Protein AF-A0A0C3QMU5-F1 (afdb_monomer_lite)

Organism: NCBI:txid1051891

Sequence (211 aa):
MDIWADEDEQTGQAKLADREWNRLQEGFMNDGYREGITAGKEGALQEGFDEGFASDGVPLGRRVGTLRGIAAGLQAFVTTGLTGTSLNPPSQRGQPALEAEVRAIIMGLESLEIGDLMPLDLLAEQHNLEHEQAEAQKQHNDSTEVEMEGDTSGGGDSMEEMLEAFASVGTKDSATTKARRREQAMTTLRGLEERLSAVLQQLGLAISLED

Foldseek 3Di:
DDPPPVVVVVVVVVVVVVVVVVVVVVVCVVVVVVVVVVVVVVVVVVVVVVCQCVPQVVVLVVLLVVLLVLLVVVLCCQAVVPDPDPLDDPVRRPPVVLNVLSVVLNVLSVPQDSQLQGDDPVVVVVVVVVVVVVVVVVVVVVVVVVCVVPDDDDDPPVVVVVVVVVVVPPRPVVNVVSVVSNVVSVVSSVVSVVSSVVSCVVSVNPDDSDD

Secondary structure (DSSP, 8-state):
--SSHHHHHHHHHHHHHHHHHHHHHHHHHHHHHHHHHHHHHHHHHHHHHHHHIIIIIHHHHHHHHHHHHHHHHHHHHHHH---SS--S-TTSTT-HHHHHHHHHHHHHHHH--HHHHSPP-HHHHHHHHHHHHHHHHHHHHHHHHHHTTS---S-THHHHHHHHHHHHTTSHHHHHHHHHHHHHHHHHHHHHHHHHHHHHHHTT-------

Structure (mmCIF, N/CA/C/O backbone):
data_AF-A0A0C3QMU5-F1
#
_entry.id   AF-A0A0C3QMU5-F1
#
loop_
_atom_site.group_PDB
_atom_site.id
_atom_site.type_symbol
_atom_site.label_atom_id
_atom_site.label_alt_id
_atom_site.label_comp_id
_atom_site.label_asym_id
_atom_site.label_entity_id
_atom_site.label_seq_id
_atom_site.pdbx_PDB_ins_code
_atom_site.Cartn_x
_atom_site.Cartn_y
_atom_site.Cartn_z
_atom_site.occupancy
_atom_site.B_iso_or_equiv
_atom_site.auth_seq_id
_atom_site.auth_comp_id
_atom_site.auth_asym_id
_atom_site.auth_atom_id
_atom_site.pdbx_PDB_model_num
ATOM 1 N N . MET A 1 1 ? 34.841 35.706 -68.925 1.00 44.62 1 MET A N 1
ATOM 2 C CA . MET A 1 1 ? 33.734 34.886 -68.403 1.00 44.62 1 MET A CA 1
ATOM 3 C C . MET A 1 1 ? 34.298 33.484 -68.357 1.00 44.62 1 MET A C 1
ATOM 5 O O . MET A 1 1 ? 34.596 32.954 -69.419 1.00 44.62 1 MET A O 1
ATOM 9 N N . ASP A 1 2 ? 34.663 33.020 -67.164 1.00 49.72 2 ASP A N 1
ATOM 10 C CA . ASP A 1 2 ? 35.391 31.763 -66.979 1.00 49.72 2 ASP A CA 1
ATOM 11 C C . ASP A 1 2 ? 34.368 30.634 -66.822 1.00 49.72 2 ASP A C 1
ATOM 13 O O . ASP A 1 2 ? 33.518 30.705 -65.944 1.00 49.72 2 ASP A O 1
ATOM 17 N N . ILE A 1 3 ? 34.379 29.676 -67.748 1.00 55.47 3 ILE A N 1
ATOM 18 C CA . ILE A 1 3 ? 33.358 28.618 -67.885 1.00 55.47 3 ILE A CA 1
ATOM 19 C C . ILE A 1 3 ? 33.734 27.379 -67.046 1.00 55.47 3 ILE A C 1
ATOM 21 O O . ILE A 1 3 ? 32.919 26.486 -66.860 1.00 55.47 3 ILE A O 1
ATOM 25 N N . TRP A 1 4 ? 34.956 27.342 -66.504 1.00 59.03 4 TRP A N 1
ATOM 26 C CA . TRP A 1 4 ? 35.547 26.155 -65.877 1.00 59.03 4 TRP A CA 1
ATOM 27 C C . TRP A 1 4 ? 35.585 26.192 -64.341 1.00 59.03 4 TRP A C 1
ATOM 29 O O . TRP A 1 4 ? 36.019 25.224 -63.730 1.00 59.03 4 TRP A O 1
ATOM 39 N N . ALA A 1 5 ? 35.138 27.279 -63.701 1.00 53.59 5 ALA A N 1
ATOM 40 C CA . ALA A 1 5 ? 35.117 27.389 -62.237 1.00 53.59 5 ALA A CA 1
ATOM 41 C C . ALA A 1 5 ? 33.872 26.747 -61.584 1.00 53.59 5 ALA A C 1
ATOM 43 O O . ALA A 1 5 ? 33.929 26.363 -60.419 1.00 53.59 5 ALA A O 1
ATOM 44 N N . ASP A 1 6 ? 32.774 26.581 -62.332 1.00 55.78 6 ASP A N 1
ATOM 45 C CA . ASP A 1 6 ? 31.499 26.082 -61.792 1.00 55.78 6 ASP A CA 1
ATOM 46 C C . ASP A 1 6 ? 31.479 24.548 -61.592 1.00 55.78 6 ASP A C 1
ATOM 48 O O . ASP A 1 6 ? 30.793 24.052 -60.697 1.00 55.78 6 ASP A O 1
ATOM 52 N N . GLU A 1 7 ? 32.243 23.768 -62.371 1.00 56.06 7 GLU A N 1
ATOM 53 C CA . GLU A 1 7 ? 32.232 22.292 -62.286 1.00 56.06 7 GLU A CA 1
ATOM 54 C C . GLU A 1 7 ? 32.925 21.764 -61.011 1.00 56.06 7 GLU A C 1
ATOM 56 O O . GLU A 1 7 ? 32.426 20.844 -60.353 1.00 56.06 7 GLU A O 1
ATOM 61 N N . ASP A 1 8 ? 34.037 22.376 -60.598 1.00 57.22 8 ASP A N 1
ATOM 62 C CA . ASP A 1 8 ? 34.756 21.991 -59.376 1.00 57.22 8 ASP A CA 1
ATOM 63 C C . ASP A 1 8 ? 33.985 22.390 -58.103 1.00 57.22 8 ASP A C 1
ATOM 65 O O . ASP A 1 8 ? 33.980 21.657 -57.107 1.00 57.22 8 ASP A O 1
ATOM 69 N N . GLU A 1 9 ? 33.260 23.511 -58.138 1.00 58.50 9 GLU A N 1
ATOM 70 C CA . GLU A 1 9 ? 32.429 23.971 -57.022 1.00 58.50 9 GLU A CA 1
ATOM 71 C C . GLU A 1 9 ? 31.170 23.096 -56.857 1.00 58.50 9 GLU A C 1
ATOM 73 O O . GLU A 1 9 ? 30.795 22.729 -55.737 1.00 58.50 9 GLU A O 1
ATOM 78 N N . GLN A 1 10 ? 30.577 22.647 -57.970 1.00 59.19 10 GLN A N 1
ATOM 79 C CA . GLN A 1 10 ? 29.406 21.766 -57.984 1.00 59.19 10 GLN A CA 1
ATOM 80 C C . GLN A 1 10 ? 29.732 20.333 -57.513 1.00 59.19 10 GLN A C 1
ATOM 82 O O . GLN A 1 10 ? 28.940 19.719 -56.791 1.00 59.19 10 GLN A O 1
ATOM 87 N N . THR A 1 11 ? 30.926 19.810 -57.817 1.00 64.31 11 THR A N 1
ATOM 88 C CA . THR A 1 11 ? 31.384 18.508 -57.287 1.00 64.31 11 THR A CA 1
ATOM 89 C C . THR A 1 11 ? 31.777 18.567 -55.806 1.00 64.31 11 THR A C 1
ATOM 91 O O . THR A 1 11 ? 31.600 17.583 -55.079 1.00 64.31 11 THR A O 1
ATOM 94 N N . GLY A 1 12 ? 32.277 19.710 -55.327 1.00 69.88 12 GLY A N 1
ATOM 95 C CA . GLY A 1 12 ? 32.534 19.959 -53.907 1.00 69.88 12 GLY A CA 1
ATOM 96 C C . GLY A 1 12 ? 31.251 20.000 -53.074 1.00 69.88 12 GLY A C 1
ATOM 97 O O . GLY A 1 12 ? 31.193 19.383 -52.007 1.00 69.88 12 GLY A O 1
ATOM 98 N N . GLN A 1 13 ? 30.206 20.656 -53.590 1.00 73.31 13 GLN A N 1
ATOM 99 C CA . GLN A 1 13 ? 28.878 20.703 -52.967 1.00 73.31 13 GLN A CA 1
ATOM 100 C C . GLN A 1 13 ? 28.213 19.322 -52.912 1.00 73.31 13 GLN A C 1
ATOM 102 O O . GLN A 1 13 ? 27.695 18.948 -51.862 1.00 73.31 13 GLN A O 1
ATOM 107 N N . ALA A 1 14 ? 28.302 18.520 -53.978 1.00 76.44 14 ALA A N 1
ATOM 108 C CA . ALA A 1 14 ? 27.786 17.147 -53.980 1.00 76.44 14 ALA A CA 1
ATOM 109 C C . ALA A 1 14 ? 28.475 16.260 -52.921 1.00 76.44 14 ALA A C 1
ATOM 111 O O . ALA A 1 14 ? 27.812 15.576 -52.147 1.00 76.44 14 ALA A O 1
ATOM 112 N N . LYS A 1 15 ? 29.807 16.345 -52.792 1.00 79.12 15 LYS A N 1
ATOM 113 C CA . LYS A 1 15 ? 30.569 15.605 -51.764 1.00 79.12 15 LYS A CA 1
ATOM 114 C C . LYS A 1 15 ? 30.315 16.099 -50.336 1.00 79.12 15 LYS A C 1
ATOM 116 O O . LYS A 1 15 ? 30.539 15.362 -49.374 1.00 79.12 15 LYS A O 1
ATOM 121 N N . LEU A 1 16 ? 29.947 17.367 -50.159 1.00 84.19 16 LEU A N 1
ATOM 122 C CA . LEU A 1 16 ? 29.502 17.898 -48.868 1.00 84.19 16 LEU A CA 1
ATOM 123 C C . LEU A 1 16 ? 28.119 17.346 -48.516 1.00 84.19 16 LEU A C 1
ATOM 125 O O . LEU A 1 16 ? 27.964 16.811 -47.421 1.00 84.19 16 LEU A O 1
ATOM 129 N N . ALA A 1 17 ? 27.184 17.374 -49.466 1.00 85.44 17 ALA A N 1
ATOM 130 C CA . ALA A 1 17 ? 25.845 16.821 -49.305 1.00 85.44 17 ALA A CA 1
ATOM 131 C C . ALA A 1 17 ? 25.872 15.319 -48.974 1.00 85.44 17 ALA A C 1
ATOM 133 O O . ALA A 1 17 ? 25.209 14.900 -48.032 1.00 85.44 17 ALA A O 1
ATOM 134 N N . ASP A 1 18 ? 26.704 14.520 -49.652 1.00 86.50 18 ASP A N 1
ATOM 135 C CA . ASP A 1 18 ? 26.855 13.088 -49.351 1.00 86.50 18 ASP A CA 1
ATOM 136 C C . ASP A 1 18 ? 27.403 12.839 -47.935 1.00 86.50 18 ASP A C 1
ATOM 138 O O . ASP A 1 18 ? 26.985 11.911 -47.242 1.00 86.50 18 ASP A O 1
ATOM 142 N N . ARG A 1 19 ? 28.335 13.678 -47.462 1.00 86.19 19 ARG A N 1
ATOM 143 C CA . ARG A 1 19 ? 28.877 13.571 -46.096 1.00 86.19 19 ARG A CA 1
ATOM 144 C C . ARG A 1 19 ? 27.856 13.961 -45.036 1.00 86.19 19 ARG A C 1
ATOM 146 O O . ARG A 1 19 ? 27.805 13.323 -43.987 1.00 86.19 19 ARG A O 1
ATOM 153 N N . GLU A 1 20 ? 27.079 15.007 -45.289 1.00 89.44 20 GLU A N 1
ATOM 154 C CA . GLU A 1 20 ? 25.981 15.413 -44.411 1.00 89.44 20 GLU A CA 1
ATOM 155 C C . GLU A 1 20 ? 24.892 14.342 -44.376 1.00 89.44 20 GLU A C 1
ATOM 157 O O . GLU A 1 20 ? 24.457 13.965 -43.290 1.00 89.44 20 GLU A O 1
ATOM 162 N N . TRP A 1 21 ? 24.538 13.774 -45.532 1.00 89.38 21 TRP A N 1
ATOM 163 C CA . TRP A 1 21 ? 23.591 12.670 -45.644 1.00 89.38 21 TRP A CA 1
ATOM 164 C C . TRP A 1 21 ? 24.040 11.439 -44.854 1.00 89.38 21 TRP A C 1
ATOM 166 O O . TRP A 1 21 ? 23.269 10.908 -44.058 1.00 89.38 21 TRP A O 1
ATOM 176 N N . ASN A 1 22 ? 25.303 11.028 -44.996 1.00 89.69 22 ASN A N 1
ATOM 177 C CA . ASN A 1 22 ? 25.844 9.891 -44.249 1.00 89.69 22 ASN A CA 1
ATOM 178 C C . ASN A 1 22 ? 25.836 10.143 -42.735 1.00 89.69 22 ASN A C 1
ATOM 180 O O . ASN A 1 22 ? 25.431 9.267 -41.977 1.00 89.69 22 ASN A O 1
ATOM 184 N N . ARG A 1 23 ? 26.198 11.353 -42.287 1.00 90.19 23 ARG A N 1
ATOM 185 C CA . ARG A 1 23 ? 26.116 11.723 -40.863 1.00 90.19 23 ARG A CA 1
ATOM 186 C C . ARG A 1 23 ? 24.690 11.711 -40.329 1.00 90.19 23 ARG A C 1
ATOM 188 O O . ARG A 1 23 ? 24.464 11.221 -39.228 1.00 90.19 23 ARG A O 1
ATOM 195 N N . LEU A 1 24 ? 23.740 12.259 -41.086 1.00 91.12 24 LEU A N 1
ATOM 196 C CA . LEU A 1 24 ? 22.321 12.228 -40.734 1.00 91.12 24 LEU A CA 1
ATOM 197 C C . LEU A 1 24 ? 21.832 10.784 -40.623 1.00 91.12 24 LEU A C 1
ATOM 199 O O . LEU A 1 24 ? 21.191 10.437 -39.639 1.00 91.12 24 LEU A O 1
ATOM 203 N N . GLN A 1 25 ? 22.180 9.933 -41.588 1.00 91.12 25 GLN A N 1
ATOM 204 C CA . GLN A 1 25 ? 21.795 8.526 -41.591 1.00 91.12 25 GLN A CA 1
ATOM 205 C C . GLN A 1 25 ? 22.382 7.760 -40.396 1.00 91.12 25 GLN A C 1
ATOM 207 O O . GLN A 1 25 ? 21.652 7.028 -39.733 1.00 91.12 25 GLN A O 1
ATOM 212 N N . GLU A 1 26 ? 23.670 7.941 -40.093 1.00 90.00 26 GLU A N 1
ATOM 213 C CA . GLU A 1 26 ? 24.312 7.352 -38.909 1.00 90.00 26 GLU A CA 1
ATOM 214 C C . GLU A 1 26 ? 23.651 7.831 -37.612 1.00 90.00 26 GLU A C 1
ATOM 216 O O . GLU A 1 26 ? 23.384 7.019 -36.725 1.00 90.00 26 GLU A O 1
ATOM 221 N N . GLY A 1 27 ? 23.325 9.126 -37.526 1.00 89.00 27 GLY A N 1
ATOM 222 C CA . GLY A 1 27 ? 22.576 9.705 -36.411 1.00 89.00 27 GLY A CA 1
ATOM 223 C C . GLY A 1 27 ? 21.208 9.048 -36.238 1.00 89.00 27 GLY A C 1
ATOM 224 O O . GLY A 1 27 ? 20.925 8.507 -35.175 1.00 89.00 27 GLY A O 1
ATOM 225 N N . PHE A 1 28 ? 20.399 8.992 -37.300 1.00 90.44 28 PHE A N 1
ATOM 226 C CA . PHE A 1 28 ? 19.079 8.355 -37.265 1.00 90.44 28 PHE A CA 1
ATOM 227 C C . PHE A 1 28 ? 19.143 6.868 -36.905 1.00 90.44 28 PHE A C 1
ATOM 229 O O . PHE A 1 28 ? 18.293 6.391 -36.157 1.00 90.44 28 PHE A O 1
ATOM 236 N N . MET A 1 29 ? 20.130 6.127 -37.416 1.00 90.31 29 MET A N 1
ATOM 237 C CA . MET A 1 29 ? 20.291 4.711 -37.081 1.00 90.31 29 MET A CA 1
ATOM 238 C C . MET A 1 29 ? 20.664 4.517 -35.610 1.00 90.31 29 MET A C 1
ATOM 240 O O . MET A 1 29 ? 20.074 3.673 -34.938 1.00 90.31 29 MET A O 1
ATOM 244 N N . ASN A 1 30 ? 21.624 5.290 -35.100 1.00 90.62 30 ASN A N 1
ATOM 245 C CA . ASN A 1 30 ? 22.072 5.168 -33.716 1.00 90.62 30 ASN A CA 1
ATOM 246 C C . ASN A 1 30 ? 20.991 5.629 -32.728 1.00 90.62 30 ASN A C 1
ATOM 248 O O . ASN A 1 30 ? 20.698 4.929 -31.758 1.00 90.62 30 ASN A O 1
ATOM 252 N N . ASP A 1 31 ? 20.361 6.771 -33.000 1.00 90.62 31 ASP A N 1
ATOM 253 C CA . ASP A 1 31 ? 19.290 7.309 -32.165 1.00 90.62 31 ASP A CA 1
ATOM 254 C C . ASP A 1 31 ? 18.062 6.397 -32.202 1.00 90.62 31 ASP A C 1
ATOM 256 O O . ASP A 1 31 ? 17.558 6.027 -31.145 1.00 90.62 31 ASP A O 1
ATOM 260 N N . GLY A 1 32 ? 17.656 5.924 -33.385 1.00 90.56 32 GLY A N 1
ATOM 261 C CA . GLY A 1 32 ? 16.545 4.983 -33.529 1.00 90.56 32 GLY A CA 1
ATOM 262 C C . GLY A 1 32 ? 16.802 3.637 -32.845 1.00 90.56 32 GLY A C 1
ATOM 263 O O . GLY A 1 32 ? 15.894 3.066 -32.245 1.00 90.56 32 GLY A O 1
ATOM 264 N N . TYR A 1 33 ? 18.042 3.135 -32.863 1.00 90.06 33 TYR A N 1
ATOM 265 C CA . TYR A 1 33 ? 18.410 1.927 -32.121 1.00 90.06 33 TYR A CA 1
ATOM 266 C C . TYR A 1 33 ? 18.339 2.146 -30.604 1.00 90.06 33 TYR A C 1
ATOM 268 O O . TYR A 1 33 ? 1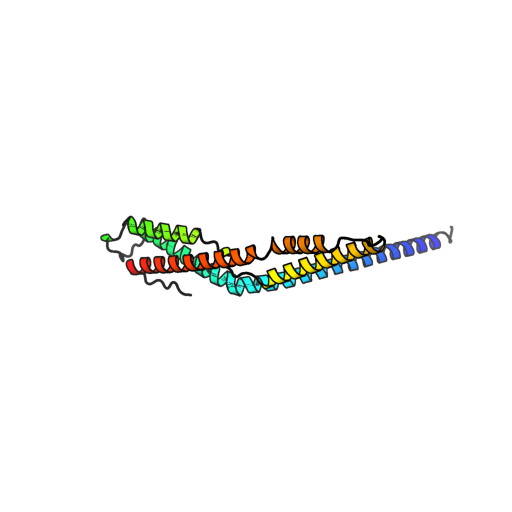7.745 1.337 -29.888 1.00 90.06 33 TYR A O 1
ATOM 276 N N . ARG A 1 34 ? 18.898 3.252 -30.095 1.00 91.25 34 ARG A N 1
ATOM 277 C CA . ARG A 1 34 ? 18.834 3.585 -28.662 1.00 91.25 34 ARG A CA 1
ATOM 278 C C . ARG A 1 34 ? 17.398 3.795 -28.195 1.00 91.25 34 ARG A C 1
ATOM 280 O O . ARG A 1 34 ? 17.039 3.312 -27.119 1.00 91.25 34 ARG A O 1
ATOM 287 N N . GLU A 1 35 ? 16.588 4.477 -28.995 1.00 89.69 35 GLU A N 1
ATOM 288 C CA . GLU A 1 35 ? 15.171 4.698 -28.725 1.00 89.69 35 GLU A CA 1
ATOM 289 C C . GLU A 1 35 ? 14.407 3.373 -28.723 1.00 89.69 35 GLU A C 1
ATOM 291 O O . GLU A 1 35 ? 13.701 3.092 -27.761 1.00 89.69 35 GLU A O 1
ATOM 296 N N . GLY A 1 36 ? 14.630 2.502 -29.712 1.00 89.75 36 GLY A N 1
ATOM 297 C CA . GLY A 1 36 ? 13.997 1.184 -29.776 1.00 89.75 36 GLY A CA 1
ATOM 298 C C . GLY A 1 36 ? 14.321 0.293 -28.572 1.00 89.75 36 GLY A C 1
ATOM 299 O O . GLY A 1 36 ? 13.424 -0.328 -28.003 1.00 89.75 36 GLY A O 1
ATOM 300 N N . ILE A 1 37 ? 15.582 0.270 -28.128 1.00 88.38 37 ILE A N 1
ATOM 301 C CA . ILE A 1 37 ? 15.982 -0.450 -26.908 1.00 88.38 37 ILE A CA 1
ATOM 302 C C . ILE A 1 37 ? 15.312 0.150 -25.668 1.00 88.38 37 ILE A C 1
ATOM 304 O O . ILE A 1 37 ? 14.849 -0.591 -24.801 1.00 88.38 37 ILE A O 1
ATOM 308 N N . THR A 1 38 ? 15.259 1.478 -25.573 1.00 87.25 38 THR A N 1
ATOM 309 C CA . THR A 1 38 ? 14.653 2.169 -24.426 1.00 87.25 38 THR A CA 1
ATOM 310 C C . THR A 1 38 ? 13.153 1.902 -24.363 1.00 87.25 38 THR A C 1
ATOM 312 O O . THR A 1 38 ? 12.665 1.454 -23.329 1.00 87.25 38 THR A O 1
ATOM 315 N N . ALA A 1 39 ? 12.448 2.070 -25.482 1.00 87.06 39 ALA A N 1
ATOM 316 C CA . ALA A 1 39 ? 11.020 1.810 -25.595 1.00 87.06 39 ALA A CA 1
ATOM 317 C C . ALA A 1 39 ? 10.674 0.342 -25.298 1.00 87.06 39 ALA A C 1
ATOM 319 O O . ALA A 1 39 ? 9.693 0.068 -24.615 1.00 87.06 39 ALA A O 1
ATOM 320 N N . GLY A 1 40 ? 11.497 -0.611 -25.754 1.00 84.12 40 GLY A N 1
ATOM 321 C CA . GLY A 1 40 ? 11.303 -2.031 -25.450 1.00 84.12 40 GLY A CA 1
ATOM 322 C C . GLY A 1 40 ? 11.459 -2.351 -23.960 1.00 84.12 40 GLY A C 1
ATOM 323 O O . GLY A 1 40 ? 10.640 -3.074 -23.397 1.00 84.12 40 GLY A O 1
ATOM 324 N N . LYS A 1 41 ? 12.479 -1.779 -23.305 1.00 85.62 41 LYS A N 1
ATOM 325 C CA . LYS A 1 41 ? 12.686 -1.930 -21.854 1.00 85.62 41 LYS A CA 1
ATOM 326 C C . LYS A 1 41 ? 11.549 -1.312 -21.049 1.00 85.62 41 LYS A C 1
ATOM 328 O O . LYS A 1 41 ? 11.079 -1.922 -20.095 1.00 85.62 41 LYS A O 1
ATOM 333 N N . GLU A 1 42 ? 11.115 -0.117 -21.434 1.00 85.75 42 GLU A N 1
ATOM 334 C CA . GLU A 1 42 ? 10.015 0.576 -20.771 1.00 85.75 42 GLU A CA 1
ATOM 335 C C . GLU A 1 42 ? 8.694 -0.185 -20.929 1.00 85.75 42 GLU A C 1
ATOM 337 O O . GLU A 1 42 ? 7.990 -0.371 -19.942 1.00 85.75 42 GLU A O 1
ATOM 342 N N . GLY A 1 43 ? 8.395 -0.697 -22.127 1.00 83.44 43 GLY A N 1
ATOM 343 C CA . GLY A 1 43 ? 7.185 -1.484 -22.369 1.00 83.44 43 GLY A CA 1
ATOM 344 C C . GLY A 1 43 ? 7.113 -2.744 -21.503 1.00 83.44 43 GLY A C 1
ATOM 345 O O . GLY A 1 43 ? 6.100 -2.977 -20.849 1.00 83.44 43 GLY A O 1
ATOM 346 N N . ALA A 1 44 ? 8.204 -3.513 -21.432 1.00 79.19 44 ALA A N 1
ATOM 347 C CA . ALA A 1 44 ? 8.262 -4.710 -20.590 1.00 79.19 44 ALA A CA 1
ATOM 348 C C . ALA A 1 44 ? 8.139 -4.383 -19.088 1.00 79.19 44 ALA A C 1
ATOM 350 O O . ALA A 1 44 ? 7.492 -5.112 -18.340 1.00 79.19 44 ALA A O 1
ATOM 351 N N . LEU A 1 45 ? 8.732 -3.270 -18.641 1.00 82.25 45 LEU A N 1
ATOM 352 C CA . LEU A 1 45 ? 8.635 -2.814 -17.252 1.00 82.25 45 LEU A CA 1
ATOM 353 C C . LEU A 1 45 ? 7.210 -2.375 -16.881 1.00 82.25 45 LEU A C 1
ATOM 355 O O . LEU A 1 45 ? 6.740 -2.678 -15.785 1.00 82.25 45 LEU A O 1
ATOM 359 N N . GLN A 1 46 ? 6.533 -1.655 -17.777 1.00 87.06 46 GLN A N 1
ATOM 360 C CA . GLN A 1 46 ? 5.167 -1.177 -17.554 1.00 87.06 46 GLN A CA 1
ATOM 361 C C . GLN A 1 46 ? 4.167 -2.332 -17.465 1.00 87.06 46 GLN A C 1
ATOM 363 O O . GLN A 1 46 ? 3.322 -2.314 -16.578 1.00 87.06 46 GLN A O 1
ATOM 368 N N . GLU A 1 47 ? 4.300 -3.359 -18.310 1.00 85.94 47 GLU A N 1
ATOM 369 C CA . GLU A 1 47 ? 3.436 -4.547 -18.255 1.00 85.94 47 GLU A CA 1
ATOM 370 C C . GLU A 1 47 ? 3.519 -5.249 -16.888 1.00 85.94 47 GLU A C 1
ATOM 372 O O . GLU A 1 47 ? 2.489 -5.517 -16.268 1.00 85.94 47 GLU A O 1
ATOM 377 N N . GLY A 1 48 ? 4.735 -5.457 -16.367 1.00 82.81 48 GLY A N 1
ATOM 378 C CA . GLY A 1 48 ? 4.928 -6.043 -15.037 1.00 82.81 48 GLY A CA 1
ATOM 379 C C . GLY A 1 48 ? 4.386 -5.163 -13.904 1.00 82.81 48 GLY A C 1
ATOM 380 O O . GLY A 1 48 ? 3.796 -5.667 -12.945 1.00 82.81 48 GLY A O 1
ATOM 381 N N . PHE A 1 49 ? 4.527 -3.838 -14.019 1.00 85.44 49 PHE A N 1
ATOM 382 C CA . PHE A 1 49 ? 3.930 -2.905 -13.061 1.00 85.44 49 PHE A CA 1
ATOM 383 C C . PHE A 1 49 ? 2.400 -2.973 -13.078 1.00 85.44 49 PHE A C 1
ATOM 385 O O . PHE A 1 49 ? 1.790 -3.062 -12.012 1.00 85.44 49 PHE A O 1
ATOM 392 N N . ASP A 1 50 ? 1.783 -2.939 -14.258 1.00 89.25 50 ASP A N 1
ATOM 393 C CA . ASP A 1 50 ? 0.329 -2.964 -14.413 1.00 89.25 50 ASP A CA 1
ATOM 394 C C . ASP A 1 50 ? -0.264 -4.261 -13.846 1.00 89.25 50 ASP A C 1
ATOM 396 O O . ASP A 1 50 ? -1.278 -4.224 -13.139 1.00 89.25 50 ASP A O 1
ATOM 400 N N . GLU A 1 51 ? 0.398 -5.398 -14.078 1.00 87.56 51 GLU A N 1
ATOM 401 C CA . GLU A 1 51 ? 0.010 -6.686 -13.502 1.00 87.56 51 GLU A CA 1
ATOM 402 C C . GLU A 1 51 ? 0.092 -6.672 -11.970 1.00 87.56 51 GLU A C 1
ATOM 404 O O . GLU A 1 51 ? -0.895 -6.994 -11.299 1.00 87.56 51 GLU A O 1
ATOM 409 N N . GLY A 1 52 ? 1.227 -6.263 -11.394 1.00 86.31 52 GLY A N 1
ATOM 410 C CA . GLY A 1 52 ? 1.406 -6.198 -9.938 1.00 86.31 52 GLY A CA 1
ATOM 411 C C . GLY A 1 52 ? 0.471 -5.183 -9.268 1.00 86.31 52 GLY A C 1
ATOM 412 O O . GLY A 1 52 ? -0.066 -5.419 -8.179 1.00 86.31 52 GLY A O 1
ATOM 413 N N . PHE A 1 53 ? 0.209 -4.061 -9.937 1.00 88.12 53 PHE A N 1
ATOM 414 C CA . PHE A 1 53 ? -0.740 -3.054 -9.481 1.00 88.12 53 PHE A CA 1
ATOM 415 C C . PHE A 1 53 ? -2.168 -3.607 -9.456 1.00 88.12 53 PHE A C 1
ATOM 417 O O . PHE A 1 53 ? -2.875 -3.421 -8.465 1.00 88.12 53 PHE A O 1
ATOM 424 N N . ALA A 1 54 ? -2.599 -4.310 -10.504 1.00 90.12 54 ALA A N 1
ATOM 425 C CA . ALA A 1 54 ? -3.949 -4.856 -10.591 1.00 90.12 54 ALA A CA 1
ATOM 426 C C . ALA A 1 54 ? -4.182 -6.061 -9.663 1.00 90.12 54 ALA A C 1
ATOM 428 O O . ALA A 1 54 ? -5.246 -6.156 -9.046 1.00 90.12 54 ALA A O 1
ATOM 429 N N . SER A 1 55 ? -3.211 -6.971 -9.571 1.00 88.94 55 SER A N 1
ATOM 430 C CA . SER A 1 55 ? -3.333 -8.238 -8.836 1.00 88.94 55 SER A CA 1
ATOM 431 C C . SER A 1 55 ? -3.192 -8.071 -7.323 1.00 88.94 55 SER A C 1
ATOM 433 O O . SER A 1 55 ? -4.024 -8.582 -6.573 1.00 88.94 55 SER A O 1
ATOM 435 N N . ASP A 1 56 ? -2.189 -7.317 -6.874 1.00 87.69 56 ASP A N 1
ATOM 436 C CA . ASP A 1 56 ? -1.845 -7.194 -5.457 1.00 87.69 56 ASP A CA 1
ATOM 437 C C . ASP A 1 56 ? -2.049 -5.770 -4.933 1.00 87.69 56 ASP A C 1
ATOM 439 O O . ASP A 1 56 ? -2.664 -5.574 -3.880 1.00 87.69 56 ASP A O 1
ATOM 443 N N . GLY A 1 57 ? -1.579 -4.762 -5.675 1.00 89.56 57 GLY A N 1
ATOM 444 C CA . GLY A 1 57 ? -1.554 -3.370 -5.222 1.00 89.56 57 GLY A CA 1
ATOM 445 C C . GLY A 1 57 ? -2.945 -2.801 -4.932 1.00 89.56 57 GLY A C 1
ATOM 446 O O . GLY A 1 57 ? -3.205 -2.299 -3.835 1.00 89.56 57 GLY A O 1
ATOM 447 N N . VAL A 1 58 ? -3.862 -2.901 -5.897 1.00 91.25 58 VAL A N 1
ATOM 448 C CA . VAL A 1 58 ? -5.227 -2.372 -5.783 1.00 91.25 58 VAL A CA 1
ATOM 449 C C . VAL A 1 58 ? -6.039 -3.109 -4.712 1.00 91.25 58 VAL A C 1
ATOM 451 O O . VAL A 1 58 ? -6.605 -2.419 -3.858 1.00 91.25 58 VAL A O 1
ATOM 454 N N . PRO A 1 59 ? -6.123 -4.456 -4.688 1.00 91.19 59 PRO A N 1
ATOM 455 C CA . PRO A 1 59 ? -6.898 -5.159 -3.665 1.00 91.19 59 PRO A CA 1
ATOM 456 C C . PRO A 1 59 ? -6.379 -4.906 -2.248 1.00 91.19 59 PRO A C 1
ATOM 458 O O . PRO A 1 59 ? -7.160 -4.611 -1.341 1.00 91.19 59 PRO A O 1
ATOM 461 N N . LEU A 1 60 ? -5.059 -4.950 -2.053 1.00 90.94 60 LEU A N 1
ATOM 462 C CA . LEU A 1 60 ? -4.451 -4.730 -0.745 1.00 90.94 60 LEU A CA 1
ATOM 463 C C . LEU A 1 60 ? -4.595 -3.275 -0.289 1.00 90.94 60 LEU A C 1
ATOM 465 O O . LEU A 1 60 ? -4.956 -3.014 0.862 1.00 90.94 60 LEU A O 1
ATOM 469 N N . GLY A 1 61 ? -4.371 -2.329 -1.204 1.00 92.00 61 GLY A N 1
ATOM 470 C CA . GLY A 1 61 ? -4.554 -0.903 -0.960 1.00 92.00 61 GLY A CA 1
ATOM 471 C C . GLY A 1 61 ? -5.997 -0.560 -0.593 1.00 92.00 61 GLY A C 1
ATOM 472 O O . GLY A 1 61 ? -6.216 0.168 0.378 1.00 92.00 61 GLY A O 1
ATOM 473 N N . ARG A 1 62 ? -6.985 -1.135 -1.298 1.00 92.00 62 ARG A N 1
ATOM 474 C CA . ARG A 1 62 ? -8.405 -0.997 -0.939 1.00 92.00 62 ARG A CA 1
ATOM 475 C C . ARG A 1 62 ? -8.674 -1.522 0.460 1.00 92.00 62 ARG A C 1
ATOM 477 O O . ARG A 1 62 ? -9.216 -0.780 1.271 1.00 92.00 62 ARG A O 1
ATOM 484 N N . ARG A 1 63 ? -8.249 -2.747 0.772 1.00 91.00 63 ARG A N 1
ATOM 485 C CA . ARG A 1 63 ? -8.493 -3.363 2.083 1.00 91.00 63 ARG A CA 1
ATOM 486 C C . ARG A 1 63 ? -7.947 -2.509 3.230 1.00 91.00 63 ARG A C 1
ATOM 488 O O . ARG A 1 63 ? -8.684 -2.171 4.153 1.00 91.00 63 ARG A O 1
ATOM 495 N N . VAL A 1 64 ? -6.675 -2.108 3.161 1.00 92.31 64 VAL A N 1
ATOM 496 C CA . VAL A 1 64 ? -6.047 -1.269 4.201 1.00 92.31 64 VAL A CA 1
ATOM 497 C C . VAL A 1 64 ? -6.700 0.115 4.264 1.00 92.31 64 VAL A C 1
ATOM 499 O O . VAL A 1 64 ? -6.947 0.633 5.356 1.00 92.31 64 VAL A O 1
ATOM 502 N N . GLY A 1 65 ? -7.021 0.707 3.111 1.00 93.06 65 GLY A N 1
ATOM 503 C CA . GLY A 1 65 ? -7.715 1.991 3.022 1.00 93.06 65 GLY A CA 1
ATOM 504 C C . GLY A 1 65 ? -9.098 1.965 3.674 1.00 93.06 65 GLY A C 1
ATOM 505 O O . GLY A 1 65 ? -9.414 2.846 4.475 1.00 93.06 65 GLY A O 1
ATOM 506 N N . THR A 1 66 ? -9.891 0.927 3.404 1.00 93.38 66 THR A N 1
ATOM 507 C CA . THR A 1 66 ? -11.214 0.713 4.001 1.00 93.38 66 THR A CA 1
ATOM 508 C C . THR A 1 66 ? -11.117 0.572 5.518 1.00 93.38 66 THR A C 1
ATOM 510 O O . THR A 1 66 ? -11.833 1.267 6.239 1.00 93.38 66 THR A O 1
ATOM 513 N N . LEU A 1 67 ? -10.180 -0.239 6.025 1.00 93.38 67 LEU A N 1
ATOM 514 C CA . LEU A 1 67 ? -9.964 -0.401 7.469 1.00 93.38 67 LEU A CA 1
ATOM 515 C C . LEU A 1 67 ? -9.605 0.924 8.153 1.00 93.38 67 LEU A C 1
ATOM 517 O O . LEU A 1 67 ? -10.182 1.261 9.189 1.00 93.38 67 LEU A O 1
ATOM 521 N N . ARG A 1 68 ? -8.699 1.710 7.555 1.00 94.19 68 ARG A N 1
ATOM 522 C CA . ARG A 1 68 ? -8.331 3.044 8.061 1.00 94.19 68 ARG A CA 1
ATOM 523 C C . ARG A 1 68 ? -9.523 4.002 8.053 1.00 94.19 68 ARG A C 1
ATOM 525 O O . ARG A 1 68 ? -9.737 4.711 9.034 1.00 94.19 68 ARG A O 1
ATOM 532 N N . GLY A 1 69 ? -10.322 3.999 6.986 1.00 92.88 69 GLY A N 1
ATOM 533 C CA . GLY A 1 69 ? -11.523 4.828 6.871 1.00 92.88 69 GLY A CA 1
ATOM 534 C C . GLY A 1 69 ? -12.578 4.494 7.926 1.00 92.88 69 GLY A C 1
ATOM 535 O O . GLY A 1 69 ? -13.097 5.393 8.591 1.00 92.88 69 GLY A O 1
ATOM 536 N N . ILE A 1 70 ? -12.848 3.204 8.137 1.00 92.19 70 ILE A N 1
ATOM 537 C CA . ILE A 1 70 ? -13.778 2.731 9.170 1.00 92.19 70 ILE A CA 1
ATOM 538 C C . ILE A 1 70 ? -13.272 3.120 10.561 1.00 92.19 70 ILE A C 1
ATOM 540 O O . ILE A 1 70 ? -14.038 3.669 11.351 1.00 92.19 70 ILE A O 1
ATOM 544 N N . ALA A 1 71 ? -11.989 2.898 10.857 1.00 92.19 71 ALA A N 1
ATOM 545 C CA . ALA A 1 71 ? -11.408 3.245 12.150 1.00 92.19 71 ALA A CA 1
ATOM 546 C C . ALA A 1 71 ? -11.468 4.762 12.428 1.00 92.19 71 ALA A C 1
ATOM 548 O O . ALA A 1 71 ? -11.838 5.170 13.529 1.00 92.19 71 ALA A O 1
ATOM 549 N N . ALA A 1 72 ? -11.202 5.606 11.425 1.00 91.06 72 ALA A N 1
ATOM 550 C CA . ALA A 1 72 ? -11.334 7.060 11.544 1.00 91.06 72 ALA A CA 1
ATOM 551 C C . ALA A 1 72 ? -12.792 7.501 11.779 1.00 91.06 72 ALA A C 1
ATOM 553 O O . ALA A 1 72 ? -13.064 8.332 12.651 1.00 91.06 72 ALA A O 1
ATOM 554 N N . GLY A 1 73 ? -13.748 6.914 11.049 1.00 88.94 73 GLY A N 1
ATOM 555 C CA . GLY A 1 73 ? -15.178 7.160 11.261 1.00 88.94 73 GLY A CA 1
ATOM 556 C C . GLY A 1 73 ? -15.638 6.737 12.658 1.00 88.94 73 GLY A C 1
ATOM 557 O O . GLY A 1 73 ? -16.373 7.463 13.328 1.00 88.94 73 GLY A O 1
ATOM 558 N N . LEU A 1 74 ? -15.133 5.602 13.135 1.00 87.62 74 LEU A N 1
ATOM 559 C CA . LEU A 1 74 ? -15.380 5.087 14.474 1.00 87.62 74 LEU A CA 1
ATOM 560 C C . LEU A 1 74 ? -14.812 6.013 15.558 1.00 87.62 74 LEU A C 1
ATOM 562 O O . LEU A 1 74 ? -15.491 6.291 16.544 1.00 87.62 74 LEU A O 1
ATOM 566 N N . GLN A 1 75 ? -13.608 6.554 15.368 1.00 89.00 75 GLN A N 1
ATOM 567 C CA . GLN A 1 75 ? -13.034 7.538 16.285 1.00 89.00 75 GLN A CA 1
ATOM 568 C C . GLN A 1 75 ? -13.908 8.792 16.377 1.00 89.00 75 GLN A C 1
ATOM 570 O O . GLN A 1 75 ? -14.231 9.233 17.480 1.00 89.00 75 GLN A O 1
ATOM 575 N N . ALA A 1 76 ? -14.346 9.338 15.238 1.00 85.12 76 ALA A N 1
ATOM 576 C CA . ALA A 1 76 ? -15.248 10.488 15.213 1.00 85.12 76 ALA A CA 1
ATOM 577 C C . ALA A 1 76 ? -16.587 10.182 15.909 1.00 85.12 76 ALA A C 1
ATOM 579 O O . ALA A 1 76 ? -17.106 11.008 16.667 1.00 85.12 76 ALA A O 1
ATOM 580 N N . PHE A 1 77 ? -17.119 8.974 15.706 1.00 81.69 77 PHE A N 1
ATOM 581 C CA . PHE A 1 77 ? -18.341 8.511 16.355 1.00 81.69 77 PHE A CA 1
ATOM 582 C C . PHE A 1 77 ? -18.201 8.454 17.883 1.00 81.69 77 PHE A C 1
ATOM 584 O O . PHE A 1 77 ? -19.050 9.000 18.591 1.00 81.69 77 PHE A O 1
ATOM 591 N N . VAL A 1 78 ? -17.123 7.853 18.398 1.00 80.94 78 VAL A N 1
ATOM 592 C CA . VAL A 1 78 ? -16.907 7.708 19.847 1.00 80.94 78 VAL A CA 1
ATOM 593 C C . VAL A 1 78 ? -16.557 9.052 20.504 1.00 80.94 78 VAL A C 1
ATOM 595 O O . VAL A 1 78 ? -17.079 9.347 21.577 1.00 80.94 78 VAL A O 1
ATOM 598 N N . THR A 1 79 ? -15.732 9.891 19.862 1.00 78.88 79 THR A N 1
ATOM 599 C CA . THR A 1 79 ? -15.267 11.173 20.428 1.00 78.88 79 THR A CA 1
ATOM 600 C C . THR A 1 79 ? -16.319 12.279 20.366 1.00 78.88 79 THR A C 1
ATOM 602 O O . THR A 1 79 ? -16.498 13.013 21.336 1.00 78.88 79 THR A O 1
ATOM 605 N N . THR A 1 80 ? -17.005 12.453 19.234 1.00 72.19 80 THR A N 1
ATOM 606 C CA . THR A 1 80 ? -17.904 13.605 19.046 1.00 72.19 80 THR A CA 1
ATOM 607 C C . THR A 1 80 ? -19.374 13.249 19.267 1.00 72.19 80 THR A C 1
ATOM 609 O O . THR A 1 80 ? -20.199 14.141 19.457 1.00 72.19 80 THR A O 1
ATOM 612 N N . GLY A 1 81 ? -19.736 11.959 19.262 1.00 61.38 81 GLY A N 1
ATOM 613 C CA . GLY A 1 81 ? -21.136 11.529 19.349 1.00 61.38 81 GLY A CA 1
ATOM 614 C C . GLY A 1 81 ? -22.002 12.094 18.215 1.00 61.38 81 GLY A C 1
ATOM 615 O O . GLY A 1 81 ? -23.206 12.289 18.396 1.00 61.38 81 GLY A O 1
ATOM 616 N N . LEU A 1 82 ? -21.383 12.420 17.075 1.00 52.75 82 LEU A N 1
ATOM 617 C CA . LEU A 1 82 ? -21.966 13.169 15.962 1.00 52.75 82 LEU A CA 1
ATOM 618 C C . LEU A 1 82 ? -22.842 12.263 15.089 1.00 52.75 82 LEU A C 1
ATOM 620 O O . LEU A 1 82 ? -22.554 12.015 13.927 1.00 52.75 82 LEU A O 1
ATOM 624 N N . THR A 1 83 ? -23.952 11.786 15.645 1.00 49.12 83 THR A N 1
ATOM 625 C CA . THR A 1 83 ? -25.091 11.328 14.847 1.00 49.12 83 THR A CA 1
ATOM 626 C C . THR A 1 83 ? -26.379 11.749 15.539 1.00 49.12 83 THR A C 1
ATOM 628 O O . THR A 1 83 ? -26.705 11.259 16.620 1.00 49.12 83 THR A O 1
ATOM 631 N N . GLY A 1 84 ? -27.152 12.619 14.884 1.00 49.38 84 GLY A N 1
ATOM 632 C CA . GLY A 1 84 ? -28.532 12.983 15.238 1.00 49.38 84 GLY A CA 1
ATOM 633 C C . GLY A 1 84 ? -29.541 11.825 15.157 1.00 49.38 84 GLY A C 1
ATOM 634 O O . GLY A 1 84 ? -30.745 12.052 15.132 1.00 49.38 84 GLY A O 1
ATOM 635 N N . THR A 1 85 ? -29.065 10.584 15.139 1.00 50.25 85 THR A N 1
ATOM 636 C CA . THR A 1 85 ? -29.831 9.345 15.230 1.00 50.25 85 THR A CA 1
ATOM 637 C C . THR A 1 85 ? -29.340 8.594 16.463 1.00 50.25 85 THR A C 1
ATOM 639 O O . THR A 1 85 ? -28.237 8.053 16.492 1.00 50.25 85 THR A O 1
ATOM 642 N N . SER A 1 86 ? -30.153 8.628 17.517 1.00 49.41 86 SER A N 1
ATOM 643 C CA . SER A 1 86 ? -29.928 7.979 18.810 1.00 49.41 86 SER A CA 1
ATOM 644 C C . SER A 1 86 ? -29.900 6.449 18.677 1.00 49.41 86 SER A C 1
ATOM 646 O O . SER A 1 86 ? -30.884 5.787 18.988 1.00 49.41 86 SER A O 1
ATOM 648 N N . LEU A 1 87 ? -28.783 5.887 18.213 1.00 56.47 87 LEU A N 1
ATOM 649 C CA . LEU A 1 87 ? -28.536 4.437 18.196 1.00 56.47 87 LEU A CA 1
ATOM 650 C C . LEU A 1 87 ? -27.705 3.957 19.394 1.00 56.47 87 LEU A C 1
ATOM 652 O O . LEU A 1 87 ? -27.662 2.762 19.656 1.00 56.47 87 LEU A O 1
ATOM 656 N N . ASN A 1 88 ? -27.087 4.869 20.154 1.00 54.44 88 ASN A N 1
ATOM 657 C CA . ASN A 1 88 ? -26.227 4.510 21.281 1.00 54.44 88 ASN A CA 1
ATOM 658 C C . ASN A 1 88 ? -26.844 4.968 22.621 1.00 54.44 88 ASN A C 1
ATOM 660 O O . ASN A 1 88 ? -27.139 6.165 22.758 1.00 54.44 88 ASN A O 1
ATOM 664 N N . PRO A 1 89 ? -27.051 4.081 23.619 1.00 55.53 89 PRO A N 1
ATOM 665 C CA . PRO A 1 89 ? -27.449 4.509 24.954 1.00 55.53 89 PRO A CA 1
ATOM 666 C C . PRO A 1 89 ? -26.391 5.455 25.560 1.00 55.53 89 PRO A C 1
ATOM 668 O O . PRO A 1 89 ? -25.193 5.290 25.321 1.00 55.53 89 PRO A O 1
ATOM 671 N N . PRO A 1 90 ? -26.796 6.447 26.375 1.00 54.31 90 PRO A N 1
ATOM 672 C CA . PRO A 1 90 ? -25.887 7.434 26.973 1.00 54.31 90 PRO A CA 1
ATOM 673 C C . PRO A 1 90 ? -24.757 6.821 27.825 1.00 54.31 90 PRO A C 1
ATOM 675 O O . PRO A 1 90 ? -23.769 7.495 28.084 1.00 54.31 90 PRO A O 1
ATOM 678 N N . SER A 1 91 ? -24.863 5.546 28.209 1.00 57.12 91 SER A N 1
ATOM 679 C CA . SER A 1 91 ? -23.882 4.790 29.001 1.00 57.12 91 SER A CA 1
ATOM 680 C C . SER A 1 91 ? -22.580 4.437 28.262 1.00 57.12 91 SER A C 1
ATOM 682 O O . SER A 1 91 ? -21.592 4.086 28.907 1.00 57.12 91 SER A O 1
ATOM 684 N N . GLN A 1 92 ? -22.572 4.463 26.925 1.00 56.91 92 GLN A N 1
ATOM 685 C CA . GLN A 1 92 ? -21.406 4.082 26.106 1.00 56.91 92 GLN A CA 1
ATOM 686 C C . GLN A 1 92 ? -20.673 5.288 25.494 1.00 56.91 92 GLN A C 1
ATOM 688 O O . GLN A 1 92 ? -19.575 5.141 24.960 1.00 56.91 92 GLN A O 1
ATOM 693 N N . ARG A 1 93 ? -21.245 6.495 25.600 1.00 57.06 93 ARG A N 1
ATOM 694 C CA . ARG A 1 93 ? -20.614 7.738 25.137 1.00 57.06 93 ARG A CA 1
ATOM 695 C C . ARG A 1 93 ? -19.489 8.140 26.098 1.00 57.06 93 ARG A C 1
ATOM 697 O O . ARG A 1 93 ? -19.736 8.284 27.291 1.00 57.06 93 ARG A O 1
ATOM 704 N N . GLY A 1 94 ? -18.274 8.334 25.581 1.00 60.41 94 GLY A N 1
ATOM 705 C CA . GLY A 1 94 ? -17.129 8.796 26.375 1.00 60.41 94 GLY A CA 1
ATOM 706 C C . GLY A 1 94 ? -16.526 7.749 27.317 1.00 60.41 94 GLY A C 1
ATOM 707 O O . GLY A 1 94 ? -15.964 8.114 28.349 1.00 60.41 94 GLY A O 1
ATOM 708 N N . GLN A 1 95 ? -16.638 6.449 27.008 1.00 70.81 95 GLN A N 1
ATOM 709 C CA . GLN A 1 95 ? -15.850 5.442 27.722 1.00 70.81 95 GLN A CA 1
ATOM 710 C C . GLN A 1 95 ? -14.371 5.576 27.313 1.00 70.81 95 GLN A C 1
ATOM 712 O O . GLN A 1 95 ? -14.034 5.270 26.166 1.00 70.81 95 GLN A O 1
ATOM 717 N N . PRO A 1 96 ? -13.462 5.978 28.225 1.00 78.56 96 PRO A N 1
ATOM 718 C CA . PRO A 1 96 ? -12.062 6.222 27.875 1.00 78.56 96 PRO A CA 1
ATOM 719 C C . PRO A 1 96 ? -11.353 4.949 27.398 1.00 78.56 96 PRO A C 1
ATOM 721 O O . PRO A 1 96 ? -10.424 5.030 26.602 1.00 78.56 96 PRO A O 1
ATOM 724 N N . ALA A 1 97 ? -11.815 3.775 27.844 1.00 85.31 97 ALA A N 1
ATOM 725 C CA . ALA A 1 97 ? -11.302 2.481 27.405 1.00 85.31 97 ALA A CA 1
ATOM 726 C C . ALA A 1 97 ? -11.604 2.206 25.922 1.00 85.31 97 ALA A C 1
ATOM 728 O O . ALA A 1 97 ? -10.716 1.786 25.188 1.00 85.31 97 ALA A O 1
ATOM 729 N N . LEU A 1 98 ? -12.827 2.502 25.468 1.00 84.81 98 LEU A N 1
ATOM 730 C CA . LEU A 1 98 ? -13.227 2.320 24.073 1.00 84.81 98 LEU A CA 1
ATOM 731 C C . LEU A 1 98 ? -12.473 3.287 23.156 1.00 84.81 98 LEU A C 1
ATOM 733 O O . LEU A 1 98 ? -11.954 2.891 22.117 1.00 84.81 98 LEU A O 1
ATOM 737 N N . GLU A 1 99 ? -12.363 4.553 23.558 1.00 86.88 99 GLU A N 1
ATOM 738 C CA . GLU A 1 99 ? -11.585 5.529 22.794 1.00 86.88 99 GLU A CA 1
ATOM 739 C C . GLU A 1 99 ? -10.095 5.174 22.722 1.00 86.88 99 GLU A C 1
ATOM 741 O O . GLU A 1 99 ? -9.454 5.410 21.696 1.00 86.88 99 GLU A O 1
ATOM 746 N N . ALA A 1 100 ? -9.527 4.644 23.810 1.00 90.44 100 ALA A N 1
ATOM 747 C CA . ALA A 1 100 ? -8.146 4.180 23.833 1.00 90.44 100 ALA A CA 1
ATOM 748 C C . ALA A 1 100 ? -7.941 2.992 22.885 1.00 90.44 100 ALA A C 1
ATOM 750 O O . ALA A 1 100 ? -6.957 2.982 22.148 1.00 90.44 100 ALA A O 1
ATOM 751 N N . GLU A 1 101 ? -8.884 2.048 22.848 1.00 91.50 101 GLU A N 1
ATOM 752 C CA . GLU A 1 101 ? -8.827 0.898 21.943 1.00 91.50 101 GLU A CA 1
ATOM 753 C C . GLU A 1 101 ? -8.904 1.327 20.474 1.00 91.50 101 GLU A C 1
ATOM 755 O O . GLU A 1 101 ? -8.063 0.928 19.670 1.00 91.50 101 GLU A O 1
ATOM 760 N N . VAL A 1 102 ? -9.840 2.215 20.123 1.00 91.94 102 VAL A N 1
ATOM 761 C CA . VAL A 1 102 ? -9.959 2.743 18.753 1.00 91.94 102 VAL A CA 1
ATOM 762 C C . VAL A 1 102 ? -8.692 3.495 18.339 1.00 91.94 102 VAL A C 1
ATOM 764 O O . VAL A 1 102 ? -8.186 3.278 17.239 1.00 91.94 102 VAL A O 1
ATOM 767 N N . ARG A 1 103 ? -8.118 4.323 19.224 1.00 93.06 103 ARG A N 1
ATOM 768 C CA . ARG A 1 103 ? -6.827 4.985 18.961 1.00 93.06 103 ARG A CA 1
ATOM 769 C C . ARG A 1 103 ? -5.695 3.980 18.756 1.00 93.06 103 ARG A C 1
ATOM 771 O O . ARG A 1 103 ? -4.899 4.157 17.841 1.00 93.06 103 ARG A O 1
ATOM 778 N N . ALA A 1 104 ? -5.634 2.923 19.563 1.00 95.06 104 ALA A N 1
ATOM 779 C CA . ALA A 1 104 ? -4.619 1.885 19.419 1.00 95.06 104 ALA A CA 1
ATOM 780 C C . ALA A 1 104 ? -4.747 1.132 18.085 1.00 95.06 104 ALA A C 1
ATOM 782 O O . ALA A 1 104 ? -3.733 0.821 17.462 1.00 95.06 104 ALA A O 1
ATOM 783 N N . ILE A 1 105 ? -5.975 0.868 17.627 1.00 94.06 105 ILE A N 1
ATOM 784 C CA . ILE A 1 105 ? -6.229 0.260 16.314 1.00 94.06 105 ILE A CA 1
ATOM 785 C C . ILE A 1 105 ? -5.755 1.189 15.193 1.00 94.06 105 ILE A C 1
ATOM 787 O O . ILE A 1 105 ? -5.046 0.736 14.299 1.00 94.06 105 ILE A O 1
ATOM 791 N N . ILE A 1 106 ? -6.083 2.484 15.257 1.00 94.62 106 ILE A N 1
ATOM 792 C CA . ILE A 1 106 ? -5.657 3.472 14.253 1.00 94.62 106 ILE A CA 1
ATOM 793 C C . ILE A 1 106 ? -4.136 3.552 14.174 1.00 94.62 106 ILE A C 1
ATOM 795 O O . ILE A 1 106 ? -3.585 3.404 13.089 1.00 94.62 106 ILE A O 1
ATOM 799 N N . MET A 1 107 ? -3.452 3.691 15.312 1.00 95.12 107 MET A N 1
ATOM 800 C CA . MET A 1 107 ? -1.986 3.723 15.338 1.00 95.12 107 MET A CA 1
ATOM 801 C C . MET A 1 107 ? -1.374 2.438 14.766 1.00 95.12 107 MET A C 1
ATOM 803 O O . MET A 1 107 ? -0.385 2.493 14.038 1.00 95.12 107 MET A O 1
ATOM 807 N N . GLY A 1 108 ? -1.978 1.280 15.050 1.00 93.19 108 GLY A N 1
ATOM 808 C CA . GLY A 1 108 ? -1.570 0.010 14.455 1.00 93.19 108 GLY A CA 1
ATOM 809 C C . GLY A 1 108 ? -1.734 0.002 12.933 1.00 93.19 108 GLY A C 1
ATOM 810 O O . GLY A 1 108 ? -0.802 -0.358 12.217 1.00 93.19 108 GLY A O 1
ATOM 811 N N . LEU A 1 109 ? -2.884 0.455 12.428 1.00 93.19 109 LEU A N 1
ATOM 812 C CA . LEU A 1 109 ? -3.169 0.527 10.993 1.00 93.19 109 LEU A CA 1
ATOM 813 C C . LEU A 1 109 ? -2.302 1.565 10.267 1.00 93.19 109 LEU A C 1
ATOM 815 O O . LEU A 1 109 ? -1.989 1.366 9.096 1.00 93.19 109 LEU A O 1
ATOM 819 N N . GLU A 1 110 ? -1.920 2.662 10.918 1.00 91.69 110 GLU A N 1
ATOM 820 C CA . GLU A 1 110 ? -0.997 3.674 10.383 1.00 91.69 110 GLU A CA 1
ATOM 821 C C . GLU A 1 110 ? 0.443 3.163 10.320 1.00 91.69 110 GLU A C 1
ATOM 823 O O . GLU A 1 110 ? 1.144 3.445 9.352 1.00 91.69 110 GLU A O 1
ATOM 828 N N . SER A 1 111 ? 0.867 2.371 11.310 1.00 91.56 111 SER A N 1
AT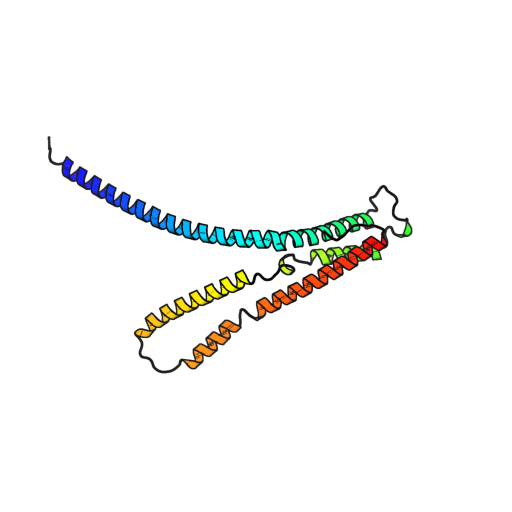OM 829 C CA . SER A 1 111 ? 2.209 1.774 11.335 1.00 91.56 111 SER A CA 1
ATOM 830 C C . SER A 1 111 ? 2.432 0.709 10.257 1.00 91.56 111 SER A C 1
ATOM 832 O O . SER A 1 111 ? 3.573 0.400 9.926 1.00 91.56 111 SER A O 1
ATOM 834 N N . LEU A 1 112 ? 1.350 0.153 9.702 1.00 90.94 112 LEU A N 1
ATOM 835 C CA . LEU A 1 112 ? 1.409 -0.812 8.612 1.00 90.94 112 LEU A CA 1
ATOM 836 C C . LEU A 1 112 ? 1.743 -0.118 7.289 1.00 90.94 112 LEU A C 1
ATOM 838 O O . LEU A 1 112 ? 0.946 0.652 6.745 1.00 90.94 112 LEU A O 1
ATOM 842 N N . GLU A 1 113 ? 2.911 -0.437 6.742 1.00 87.75 113 GLU A N 1
ATOM 843 C CA . GLU A 1 113 ? 3.314 -0.007 5.410 1.00 87.75 113 GLU A CA 1
ATOM 844 C C . GLU A 1 113 ? 2.783 -0.994 4.362 1.00 87.75 113 GLU A C 1
ATOM 846 O O . GLU A 1 113 ? 2.940 -2.207 4.498 1.00 87.75 113 GLU A O 1
ATOM 851 N N . ILE A 1 114 ? 2.153 -0.490 3.293 1.00 84.31 114 ILE A N 1
ATOM 852 C CA . ILE A 1 114 ? 1.620 -1.356 2.223 1.00 84.31 114 ILE A CA 1
ATOM 853 C C . ILE A 1 114 ? 2.751 -2.177 1.591 1.00 84.31 114 ILE A C 1
ATOM 855 O O . ILE A 1 114 ? 2.556 -3.356 1.312 1.00 84.31 114 ILE A O 1
ATOM 859 N N . GLY A 1 115 ? 3.946 -1.591 1.454 1.00 84.44 115 GLY A N 1
ATOM 860 C CA . GLY A 1 115 ? 5.129 -2.277 0.935 1.00 84.44 115 GLY A CA 1
ATOM 861 C C . GLY A 1 115 ? 5.531 -3.524 1.729 1.00 84.44 115 GLY A C 1
ATOM 862 O O . GLY A 1 115 ? 6.080 -4.453 1.144 1.00 84.44 115 GLY A O 1
ATOM 863 N N . ASP A 1 116 ? 5.192 -3.593 3.019 1.00 86.88 116 ASP A N 1
ATOM 864 C CA . ASP A 1 116 ? 5.457 -4.772 3.848 1.00 86.88 116 ASP A CA 1
ATOM 865 C C . ASP A 1 116 ? 4.435 -5.885 3.633 1.00 86.88 116 ASP A C 1
ATOM 867 O O . ASP A 1 116 ? 4.722 -7.045 3.896 1.00 86.88 116 ASP A O 1
ATOM 871 N N . LEU A 1 117 ? 3.234 -5.558 3.159 1.00 84.94 117 LEU A N 1
ATOM 872 C CA . LEU A 1 117 ? 2.165 -6.525 2.910 1.00 84.94 117 LEU A CA 1
ATOM 873 C C . LEU A 1 117 ? 2.251 -7.136 1.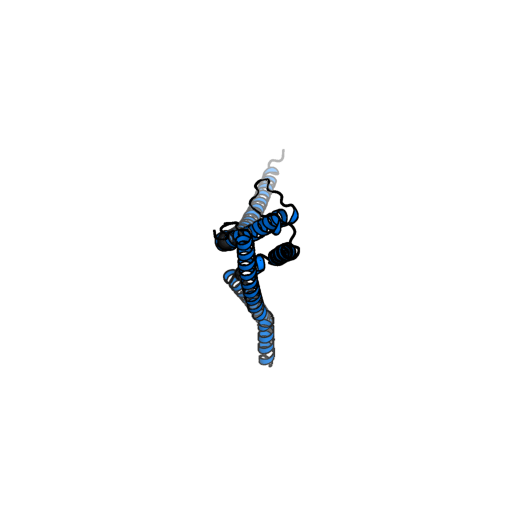501 1.00 84.94 117 LEU A C 1
ATOM 875 O O . LEU A 1 117 ? 1.716 -8.230 1.265 1.00 84.94 117 LEU A O 1
ATOM 879 N N . MET A 1 118 ? 2.928 -6.445 0.583 1.00 81.88 118 MET A N 1
ATOM 880 C CA . MET A 1 118 ? 3.101 -6.866 -0.805 1.00 81.88 118 MET A CA 1
ATOM 881 C C . MET A 1 118 ? 3.936 -8.152 -0.913 1.00 81.88 118 MET A C 1
ATOM 883 O O . MET A 1 118 ? 4.864 -8.362 -0.125 1.00 81.88 118 MET A O 1
ATOM 887 N N . PRO A 1 119 ? 3.629 -9.037 -1.878 1.00 79.38 119 PRO A N 1
ATOM 888 C CA . PRO A 1 119 ? 4.508 -10.151 -2.204 1.00 79.38 119 PRO A CA 1
ATOM 889 C C . PRO A 1 119 ? 5.919 -9.727 -2.597 1.00 79.38 119 PRO A C 1
ATOM 891 O O . PRO A 1 119 ? 6.144 -8.626 -3.095 1.00 79.38 119 PRO A O 1
ATOM 894 N N . LEU A 1 120 ? 6.877 -10.633 -2.370 1.00 70.31 120 LEU A N 1
ATOM 895 C CA . LEU A 1 120 ? 8.175 -10.520 -3.024 1.00 70.31 120 LEU A CA 1
ATOM 896 C C . LEU A 1 120 ? 7.974 -10.730 -4.519 1.00 70.31 120 LEU A C 1
ATOM 898 O O . LEU A 1 120 ? 7.344 -11.704 -4.931 1.00 70.31 120 LEU A O 1
ATOM 902 N N . ASP A 1 121 ? 8.554 -9.831 -5.297 1.00 75.56 121 ASP A N 1
ATOM 903 C CA . ASP A 1 121 ? 8.623 -9.956 -6.740 1.00 75.56 121 ASP A CA 1
ATOM 904 C C . ASP A 1 121 ? 9.795 -10.876 -7.107 1.00 75.56 121 ASP A C 1
ATOM 906 O O . ASP A 1 121 ? 10.942 -10.448 -7.241 1.00 75.56 121 ASP A O 1
ATOM 910 N N . LEU A 1 122 ? 9.499 -12.175 -7.200 1.00 70.06 122 LEU A N 1
ATOM 911 C CA . LEU A 1 122 ? 10.487 -13.203 -7.536 1.00 70.06 122 LEU A CA 1
ATOM 912 C C . LEU A 1 122 ? 11.015 -13.050 -8.968 1.00 70.06 122 LEU A C 1
ATOM 914 O O . LEU A 1 122 ? 12.158 -13.417 -9.231 1.00 70.06 122 LEU A O 1
ATOM 918 N N . LEU A 1 123 ? 10.202 -12.508 -9.883 1.00 69.81 123 LEU A N 1
ATOM 919 C CA . LEU A 1 123 ? 10.608 -12.277 -11.269 1.00 69.81 123 LEU A CA 1
ATOM 920 C C . LEU A 1 123 ? 11.629 -11.140 -11.341 1.00 69.81 123 LEU A C 1
ATOM 922 O O . LEU A 1 123 ? 12.660 -11.291 -11.998 1.00 69.81 123 LEU A O 1
ATOM 926 N N . AL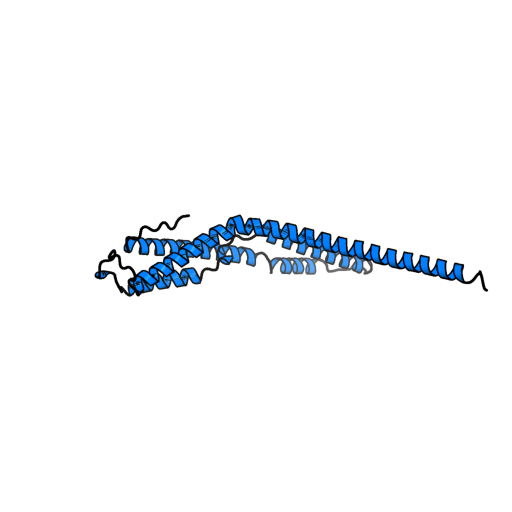A A 1 124 ? 11.399 -10.044 -10.613 1.00 71.81 124 ALA A N 1
ATOM 927 C CA . ALA A 1 124 ? 12.371 -8.958 -10.511 1.00 71.81 124 ALA A CA 1
ATOM 928 C C . ALA A 1 124 ? 13.681 -9.403 -9.839 1.00 71.81 124 ALA A C 1
ATOM 930 O O . ALA A 1 124 ? 14.762 -9.029 -10.295 1.00 71.81 124 ALA A O 1
ATOM 931 N N . GLU A 1 125 ? 13.611 -10.222 -8.783 1.00 70.19 125 GLU A N 1
ATOM 932 C CA . GLU A 1 125 ? 14.808 -10.775 -8.133 1.00 70.19 125 GLU A CA 1
ATOM 933 C C . GLU A 1 125 ? 15.606 -11.673 -9.082 1.00 70.19 125 GLU A C 1
ATOM 935 O O . GLU A 1 125 ? 16.822 -11.516 -9.195 1.00 70.19 125 GLU A O 1
ATOM 940 N N . GLN A 1 126 ? 14.937 -12.573 -9.805 1.00 72.06 126 GLN A N 1
ATOM 941 C CA . GLN A 1 126 ? 15.599 -13.447 -10.769 1.00 72.06 126 GLN A CA 1
ATOM 942 C C . GLN A 1 126 ? 16.249 -12.649 -11.904 1.00 72.06 126 GLN A C 1
ATOM 944 O O . GLN A 1 126 ? 17.406 -12.899 -12.232 1.00 72.06 126 GLN A O 1
ATOM 949 N N . HIS A 1 127 ? 15.546 -11.663 -12.465 1.00 72.06 127 HIS A N 1
ATOM 950 C CA . HIS A 1 127 ? 16.101 -10.805 -13.509 1.00 72.06 127 HIS A CA 1
ATOM 951 C C . HIS A 1 127 ? 17.345 -10.045 -13.022 1.00 72.06 127 HIS A C 1
ATOM 953 O O . HIS A 1 127 ? 18.344 -9.979 -13.736 1.00 72.06 127 HIS A O 1
ATOM 959 N N . ASN A 1 128 ? 17.322 -9.504 -11.799 1.00 72.06 128 ASN A N 1
ATOM 960 C CA . ASN A 1 128 ? 18.498 -8.852 -11.220 1.00 72.06 128 ASN A CA 1
ATOM 961 C C . ASN A 1 128 ? 19.670 -9.826 -11.053 1.00 72.06 128 ASN A C 1
ATOM 963 O O . ASN A 1 128 ? 20.790 -9.478 -11.416 1.00 72.06 128 ASN A O 1
ATOM 967 N N . LEU A 1 129 ? 19.415 -11.049 -10.577 1.00 74.38 129 LEU A N 1
ATOM 968 C CA . LEU A 1 129 ? 20.445 -12.084 -10.454 1.00 74.38 129 LEU A CA 1
ATOM 969 C C . LEU A 1 129 ? 21.043 -12.467 -11.814 1.00 74.38 129 LEU A C 1
ATOM 971 O O . LEU A 1 129 ? 22.257 -12.596 -11.935 1.00 74.38 129 LEU A O 1
ATOM 975 N N . GLU A 1 130 ? 20.215 -12.634 -12.845 1.00 74.00 130 GLU A N 1
ATOM 976 C CA . GLU A 1 130 ? 20.679 -12.934 -14.204 1.00 74.00 130 GLU A CA 1
ATOM 977 C C . GLU A 1 130 ? 21.516 -11.782 -14.778 1.00 74.00 130 GLU A C 1
ATOM 979 O O . GLU A 1 130 ? 22.530 -12.019 -15.437 1.00 74.00 130 GLU A O 1
ATOM 984 N N . HIS A 1 131 ? 21.142 -10.533 -14.486 1.00 77.75 131 HIS A N 1
ATOM 985 C CA . HIS A 1 131 ? 21.897 -9.357 -14.911 1.00 77.75 131 HIS A CA 1
ATOM 986 C C . HIS A 1 131 ? 23.247 -9.249 -14.184 1.00 77.75 131 HIS A C 1
ATOM 988 O O . HIS A 1 131 ? 24.268 -9.012 -14.829 1.00 77.75 131 HIS A O 1
ATOM 994 N N . GLU A 1 132 ? 23.276 -9.483 -12.868 1.00 69.56 132 GLU A N 1
ATOM 995 C CA . GLU A 1 132 ? 24.508 -9.553 -12.070 1.00 69.56 132 GLU A CA 1
ATOM 996 C C . GLU A 1 132 ? 25.439 -10.668 -12.569 1.00 69.56 132 GLU A C 1
ATOM 998 O O . GLU A 1 132 ? 26.637 -10.444 -12.742 1.00 69.56 132 GLU A O 1
ATOM 1003 N N . GLN A 1 133 ? 24.901 -11.853 -12.876 1.00 73.81 133 GLN A N 1
ATOM 1004 C CA . GLN A 1 133 ? 25.669 -12.966 -13.445 1.00 73.81 133 GLN A CA 1
ATOM 1005 C C . GLN A 1 133 ? 26.221 -12.635 -14.834 1.00 73.81 133 GLN A C 1
ATOM 1007 O O . GLN A 1 133 ? 27.390 -12.904 -15.111 1.00 73.81 133 GLN A O 1
ATOM 1012 N N . ALA A 1 134 ? 25.414 -12.023 -15.704 1.00 75.69 134 ALA A N 1
ATOM 1013 C CA . ALA A 1 134 ? 25.850 -11.615 -17.034 1.00 75.69 134 ALA A CA 1
ATOM 1014 C C . ALA A 1 134 ? 26.951 -10.541 -16.977 1.00 75.69 134 ALA A C 1
ATOM 1016 O O . ALA A 1 134 ? 27.878 -10.564 -17.790 1.00 75.69 134 ALA A O 1
ATOM 1017 N N . GLU A 1 135 ? 26.880 -9.611 -16.020 1.00 72.38 135 GLU A N 1
ATOM 1018 C CA . GLU A 1 135 ? 27.934 -8.618 -15.791 1.00 72.38 135 GLU A CA 1
ATOM 1019 C C . GLU A 1 135 ? 29.205 -9.244 -15.215 1.00 72.38 135 GLU A C 1
ATOM 1021 O O . GLU A 1 135 ? 30.291 -8.966 -15.728 1.00 72.38 135 GLU A O 1
ATOM 1026 N N . ALA A 1 136 ? 29.086 -10.137 -14.231 1.00 71.88 136 ALA A N 1
ATOM 1027 C CA . ALA A 1 136 ? 30.220 -10.879 -13.686 1.00 71.88 136 ALA A CA 1
ATOM 1028 C C . ALA A 1 136 ? 30.921 -11.714 -14.769 1.00 71.88 136 ALA A C 1
ATOM 1030 O O . ALA A 1 136 ? 32.147 -11.738 -14.845 1.00 71.88 136 ALA A O 1
ATOM 1031 N N . GLN A 1 137 ? 30.157 -12.340 -15.669 1.00 69.12 137 GLN A N 1
ATOM 1032 C CA . GLN A 1 137 ? 30.706 -13.133 -16.765 1.00 69.12 137 GLN A CA 1
ATOM 1033 C C . GLN A 1 137 ? 31.378 -12.272 -17.845 1.00 69.12 137 GLN A C 1
ATOM 1035 O O . GLN A 1 137 ? 32.390 -12.684 -18.413 1.00 69.12 137 GLN A O 1
ATOM 1040 N N . LYS A 1 138 ? 30.876 -11.057 -18.108 1.00 69.62 138 LYS A N 1
ATOM 1041 C CA . LYS A 1 138 ? 31.565 -10.082 -18.972 1.00 69.62 138 LYS A CA 1
ATOM 1042 C C . LYS A 1 138 ? 32.877 -9.604 -18.360 1.00 69.62 138 LYS A C 1
ATOM 1044 O O . LYS A 1 138 ? 33.873 -9.564 -19.070 1.00 69.62 138 LYS A O 1
ATOM 1049 N N . GLN A 1 139 ? 32.880 -9.275 -17.068 1.00 60.19 139 GLN A N 1
ATOM 1050 C CA . GLN A 1 139 ? 34.091 -8.866 -16.350 1.00 60.19 139 GLN A CA 1
ATOM 1051 C C . GLN A 1 139 ? 35.119 -10.000 -16.285 1.00 60.19 139 GLN A C 1
ATOM 1053 O O . GLN A 1 139 ? 36.307 -9.759 -16.482 1.00 60.19 139 GLN A O 1
ATOM 1058 N N . HIS A 1 140 ? 34.669 -11.240 -16.071 1.00 63.88 140 HIS A N 1
ATOM 1059 C CA . HIS A 1 140 ? 35.524 -12.421 -16.134 1.00 63.88 140 HIS A CA 1
ATOM 1060 C C . HIS A 1 140 ? 36.141 -12.584 -17.526 1.00 63.88 140 HIS A C 1
ATOM 1062 O O . HIS A 1 140 ? 37.353 -12.716 -17.623 1.00 63.88 140 HIS A O 1
ATOM 1068 N N . ASN A 1 141 ? 35.340 -12.505 -18.597 1.00 59.88 141 ASN A N 1
ATOM 1069 C CA . ASN A 1 141 ? 35.848 -12.618 -19.966 1.00 59.88 141 ASN A CA 1
ATOM 1070 C C . ASN A 1 141 ? 36.869 -11.518 -20.313 1.00 59.88 141 ASN A C 1
ATOM 1072 O O . ASN A 1 141 ? 37.917 -11.844 -20.866 1.00 59.88 141 ASN A O 1
ATOM 1076 N N . ASP A 1 142 ? 36.602 -10.265 -19.929 1.00 57.34 142 ASP A N 1
ATOM 1077 C CA . ASP A 1 142 ? 37.511 -9.116 -20.100 1.00 57.34 142 ASP A CA 1
ATOM 1078 C C . ASP A 1 142 ? 38.823 -9.305 -19.307 1.00 57.34 142 ASP A C 1
ATOM 1080 O O . ASP A 1 142 ? 39.911 -9.045 -19.813 1.00 57.34 142 ASP A O 1
ATOM 1084 N N . SER A 1 143 ? 38.744 -9.873 -18.097 1.00 54.41 143 SER A N 1
ATOM 1085 C CA . SER A 1 143 ? 39.920 -10.197 -17.272 1.00 54.41 143 SER A CA 1
ATOM 1086 C C . SER A 1 143 ? 40.741 -11.357 -17.851 1.00 54.41 143 SER A C 1
ATOM 1088 O O . SER A 1 143 ? 41.965 -11.267 -17.911 1.00 54.41 143 SER A O 1
ATOM 1090 N N . THR A 1 144 ? 40.098 -12.422 -18.348 1.00 53.25 144 THR A N 1
ATOM 1091 C CA . THR A 1 144 ? 40.796 -13.533 -19.024 1.00 53.25 144 THR A CA 1
ATOM 1092 C C . THR A 1 144 ? 41.443 -13.128 -20.348 1.00 53.25 144 THR A C 1
ATOM 1094 O O . THR A 1 144 ? 42.444 -13.729 -20.734 1.00 53.25 144 THR A O 1
ATOM 1097 N N . GLU A 1 145 ? 40.910 -12.123 -21.049 1.00 48.75 145 GLU A N 1
ATOM 1098 C CA . GLU A 1 145 ? 41.541 -11.577 -22.259 1.00 48.75 145 GLU A CA 1
ATOM 1099 C C . GLU A 1 145 ? 42.846 -10.833 -21.920 1.00 48.75 145 GLU A C 1
ATOM 1101 O O . GLU A 1 145 ? 43.815 -10.924 -22.671 1.00 48.75 145 GLU A O 1
ATOM 1106 N N . VAL A 1 146 ? 42.918 -10.195 -20.745 1.00 49.25 146 VAL A N 1
ATOM 1107 C CA . VAL A 1 146 ? 44.137 -9.553 -20.220 1.00 49.25 146 VAL A CA 1
ATOM 1108 C C . VAL A 1 146 ? 45.132 -10.574 -19.636 1.00 49.25 146 VAL A C 1
ATOM 1110 O O . VAL A 1 146 ? 46.343 -10.395 -19.765 1.00 49.25 146 VAL A O 1
ATOM 1113 N N . GLU A 1 147 ? 44.663 -11.668 -19.027 1.00 45.62 147 GLU A N 1
ATOM 1114 C CA . GLU A 1 147 ? 45.531 -12.711 -18.449 1.00 45.62 147 GLU A CA 1
ATOM 1115 C C . GLU A 1 147 ? 46.159 -13.654 -19.486 1.00 45.62 147 GLU A C 1
ATOM 1117 O O . GLU A 1 147 ? 47.191 -14.264 -19.206 1.00 45.62 147 GLU A O 1
ATOM 1122 N N . MET A 1 148 ? 45.620 -13.744 -20.709 1.00 46.97 148 MET A N 1
ATOM 1123 C CA . MET A 1 148 ? 46.203 -14.591 -21.762 1.00 46.97 148 MET A CA 1
ATOM 1124 C C . MET A 1 148 ? 47.566 -14.071 -22.290 1.00 46.97 148 MET A C 1
ATOM 1126 O O . MET A 1 148 ? 48.212 -14.753 -23.087 1.00 46.97 148 MET A O 1
ATOM 1130 N N . GLU A 1 149 ? 48.049 -12.915 -21.808 1.00 48.94 149 GLU A N 1
ATOM 1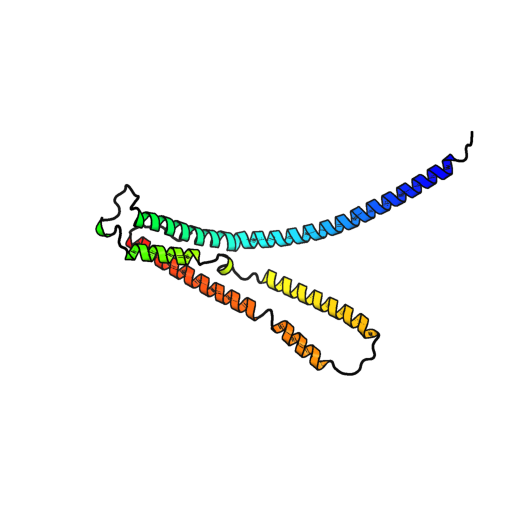131 C CA . GLU A 1 149 ? 49.420 -12.410 -22.013 1.00 48.94 149 GLU A CA 1
ATOM 1132 C C . GLU A 1 149 ? 50.364 -12.609 -20.798 1.00 48.94 149 GLU A C 1
ATOM 1134 O O . GLU A 1 149 ? 51.544 -12.253 -20.874 1.00 48.94 149 GLU A O 1
ATOM 1139 N N . GLY A 1 150 ? 49.903 -13.204 -19.688 1.00 47.34 150 GLY A N 1
ATOM 1140 C CA . GLY A 1 150 ? 50.668 -13.357 -18.443 1.00 47.34 150 GLY A CA 1
ATOM 1141 C C . GLY A 1 150 ? 50.892 -14.812 -18.016 1.00 47.34 150 GLY A C 1
ATOM 1142 O O . GLY A 1 150 ? 49.955 -15.540 -17.717 1.00 47.34 150 GLY A O 1
ATOM 1143 N N . ASP A 1 151 ? 52.162 -15.214 -17.950 1.00 41.44 151 ASP A N 1
ATOM 1144 C CA . ASP A 1 151 ? 52.678 -16.513 -17.491 1.00 41.44 151 ASP A CA 1
ATOM 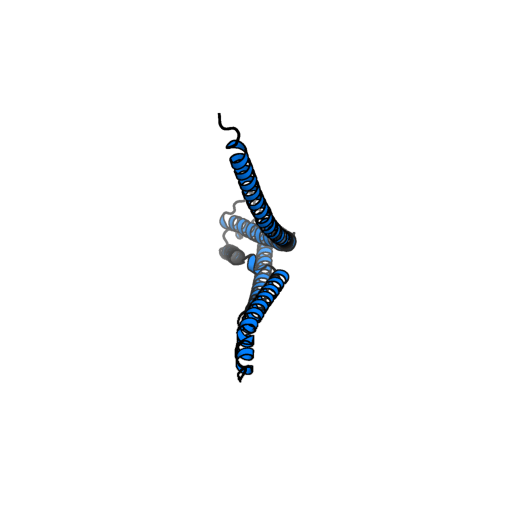1145 C C . ASP A 1 151 ? 51.960 -17.079 -16.241 1.00 41.44 151 ASP A C 1
ATOM 1147 O O . ASP A 1 151 ? 51.997 -16.505 -15.149 1.00 41.44 151 ASP A O 1
ATOM 1151 N N . THR A 1 152 ? 51.308 -18.234 -16.399 1.00 45.09 152 THR A N 1
ATOM 1152 C CA . THR A 1 152 ? 50.514 -18.897 -15.358 1.00 45.09 152 THR A CA 1
ATOM 1153 C C . THR A 1 152 ? 51.409 -19.629 -14.355 1.00 45.09 152 THR A C 1
ATOM 1155 O O . THR A 1 152 ? 51.912 -20.718 -14.648 1.00 45.09 152 THR A O 1
ATOM 1158 N N . SER A 1 153 ? 51.544 -19.119 -13.127 1.00 42.59 153 SER A N 1
ATOM 1159 C CA . SER A 1 153 ? 51.948 -19.967 -11.996 1.00 42.59 153 SER A CA 1
ATOM 1160 C C . SER A 1 153 ? 51.337 -19.546 -10.650 1.00 42.59 153 SER A C 1
ATOM 1162 O O . SER A 1 153 ? 51.756 -18.585 -10.019 1.00 42.59 153 SER A O 1
ATOM 1164 N N . GLY A 1 154 ? 50.376 -20.358 -10.188 1.00 49.59 154 GLY A N 1
ATOM 1165 C CA . GLY A 1 154 ? 50.124 -20.650 -8.770 1.00 49.59 154 GLY A CA 1
ATOM 1166 C C . GLY A 1 154 ? 49.285 -19.651 -7.965 1.00 49.59 154 GLY A C 1
ATOM 1167 O O . GLY A 1 154 ? 49.834 -18.723 -7.381 1.00 49.59 154 GLY A O 1
ATOM 1168 N N . GLY A 1 155 ? 47.982 -19.927 -7.797 1.00 50.12 155 GLY A N 1
ATOM 1169 C CA . GLY A 1 155 ? 47.180 -19.258 -6.756 1.00 50.12 155 GLY A CA 1
ATOM 1170 C C . GLY A 1 155 ? 45.645 -19.319 -6.836 1.00 50.12 155 GLY A C 1
ATOM 1171 O O . GLY A 1 155 ? 45.012 -18.526 -6.150 1.00 50.12 155 GLY A O 1
ATOM 1172 N N . GLY A 1 156 ? 45.037 -20.201 -7.643 1.00 52.50 156 GLY A N 1
ATOM 1173 C CA . GLY A 1 156 ? 43.595 -20.146 -7.966 1.00 52.50 156 GLY A CA 1
ATOM 1174 C C . GLY A 1 156 ? 42.606 -20.407 -6.815 1.00 52.50 156 GLY A C 1
ATOM 1175 O O . GLY A 1 156 ? 41.597 -19.716 -6.729 1.00 52.50 156 GLY A O 1
ATOM 1176 N N . ASP A 1 157 ? 42.910 -21.317 -5.883 1.00 56.53 157 ASP A N 1
ATOM 1177 C CA . ASP A 1 157 ? 41.922 -21.799 -4.887 1.00 56.53 157 ASP A CA 1
ATOM 1178 C C . ASP A 1 157 ? 41.453 -20.735 -3.870 1.00 56.53 157 ASP A C 1
ATOM 1180 O O . ASP A 1 157 ? 40.346 -20.808 -3.349 1.00 56.53 157 ASP A O 1
ATOM 1184 N N . SER A 1 158 ? 42.276 -19.725 -3.572 1.00 60.72 158 SER A N 1
ATOM 1185 C CA . SER A 1 158 ? 41.980 -18.715 -2.534 1.00 60.72 158 SER A CA 1
ATOM 1186 C C . SER A 1 158 ? 40.993 -17.641 -3.006 1.00 60.72 158 SER A C 1
ATOM 1188 O O . SER A 1 158 ? 40.259 -17.047 -2.214 1.00 60.72 158 SER A O 1
ATOM 1190 N N . MET A 1 159 ? 40.985 -17.363 -4.312 1.00 56.41 159 MET A N 1
ATOM 1191 C CA . MET A 1 159 ? 40.169 -16.296 -4.886 1.00 56.41 159 MET A CA 1
ATOM 1192 C C . MET A 1 159 ? 38.742 -16.781 -5.166 1.00 56.41 159 MET A C 1
ATOM 1194 O O . MET A 1 159 ? 37.796 -16.023 -4.968 1.00 56.41 159 MET A O 1
ATOM 1198 N N . GLU A 1 160 ? 38.579 -18.058 -5.522 1.00 58.34 160 GLU A N 1
ATOM 1199 C CA . GLU A 1 160 ? 37.275 -18.703 -5.717 1.00 58.34 160 GLU A CA 1
ATOM 1200 C C . GLU A 1 160 ? 36.462 -18.755 -4.410 1.00 58.34 160 GLU A C 1
ATOM 1202 O O . GLU A 1 160 ? 35.314 -18.314 -4.384 1.00 58.34 160 GLU A O 1
ATOM 1207 N N . GLU A 1 161 ? 37.085 -19.155 -3.294 1.00 62.44 161 GLU A N 1
ATOM 1208 C CA . GLU A 1 161 ? 36.443 -19.173 -1.967 1.00 62.44 161 GLU A CA 1
ATOM 1209 C C . GLU A 1 161 ? 36.061 -17.756 -1.487 1.00 62.44 161 GLU A C 1
ATOM 1211 O O . GLU A 1 161 ? 35.003 -17.543 -0.887 1.00 62.44 161 GLU A O 1
ATOM 1216 N N . MET A 1 162 ? 36.886 -16.749 -1.800 1.00 62.25 162 MET A N 1
ATOM 1217 C CA . MET A 1 162 ? 36.616 -15.349 -1.456 1.00 62.25 162 MET A CA 1
ATOM 1218 C C . MET A 1 162 ? 35.448 -14.760 -2.263 1.00 62.25 162 MET A C 1
ATOM 1220 O O . MET A 1 162 ? 34.644 -14.003 -1.713 1.00 62.25 162 MET A O 1
ATOM 1224 N N . LEU A 1 163 ? 35.326 -15.115 -3.544 1.00 60.84 163 LEU A N 1
ATOM 1225 C CA . LEU A 1 163 ? 34.223 -14.686 -4.409 1.00 60.84 163 LEU A CA 1
ATOM 1226 C C . LEU A 1 163 ? 32.900 -15.350 -4.006 1.00 60.84 163 LEU A C 1
ATOM 1228 O O . LEU A 1 163 ? 31.863 -14.686 -3.974 1.00 60.84 163 LEU A O 1
ATOM 1232 N N . GLU A 1 164 ? 32.932 -16.622 -3.610 1.00 61.44 164 GLU A N 1
ATOM 1233 C CA . GLU A 1 164 ? 31.757 -17.348 -3.113 1.00 61.44 164 GLU A CA 1
ATOM 1234 C C . GLU A 1 164 ? 31.271 -16.794 -1.755 1.00 61.44 164 GLU A C 1
ATOM 1236 O O . GLU A 1 164 ? 30.066 -16.633 -1.510 1.00 61.44 164 GLU A O 1
ATOM 1241 N N . ALA A 1 165 ? 32.205 -16.387 -0.888 1.00 64.12 165 ALA A N 1
ATOM 1242 C CA . ALA A 1 165 ? 31.907 -15.667 0.349 1.00 64.12 165 ALA A CA 1
ATOM 1243 C C . ALA A 1 165 ? 31.311 -14.264 0.095 1.00 64.12 165 ALA A C 1
ATOM 1245 O O . ALA A 1 165 ? 30.428 -13.829 0.833 1.00 64.12 165 ALA A O 1
ATOM 1246 N N . PHE A 1 166 ? 31.733 -13.564 -0.963 1.00 56.50 166 PHE A N 1
ATOM 1247 C CA . PHE A 1 166 ? 31.196 -12.242 -1.313 1.00 56.50 166 PHE A CA 1
ATOM 1248 C C . PHE A 1 166 ? 29.797 -12.329 -1.947 1.00 56.50 166 PHE A C 1
ATOM 1250 O O . PHE A 1 166 ? 28.906 -11.557 -1.593 1.00 56.50 166 PHE A O 1
ATOM 1257 N N . ALA A 1 167 ? 29.568 -13.320 -2.814 1.00 57.81 167 ALA A N 1
ATOM 1258 C CA . ALA A 1 167 ? 28.266 -13.582 -3.432 1.00 57.81 167 ALA A CA 1
ATOM 1259 C C . ALA A 1 167 ? 27.201 -14.035 -2.414 1.00 57.81 167 ALA A C 1
ATOM 1261 O O . ALA A 1 167 ? 26.009 -13.765 -2.579 1.00 57.81 167 ALA A O 1
ATOM 1262 N N . SER A 1 168 ? 27.615 -14.708 -1.335 1.00 54.16 168 SER A N 1
ATOM 1263 C CA . SER A 1 168 ? 26.704 -15.180 -0.284 1.00 54.16 168 SER A CA 1
ATOM 1264 C C . SER A 1 168 ? 26.344 -14.124 0.769 1.00 54.16 168 SER A C 1
ATOM 1266 O O . SER A 1 168 ? 25.310 -14.267 1.421 1.00 54.16 168 SER A O 1
ATOM 1268 N N . VAL A 1 169 ? 27.127 -13.048 0.898 1.00 55.22 169 VAL A N 1
ATOM 1269 C CA . VAL A 1 169 ? 26.948 -11.995 1.918 1.00 55.22 169 VAL A CA 1
ATOM 1270 C C . VAL A 1 169 ? 25.782 -11.031 1.629 1.00 55.22 169 VAL A C 1
ATOM 1272 O O . VAL A 1 169 ? 25.297 -10.378 2.550 1.00 55.22 169 VAL A O 1
ATOM 1275 N N . GLY A 1 170 ? 25.294 -10.937 0.386 1.00 52.75 170 GLY A N 1
ATOM 1276 C CA . GLY A 1 170 ? 24.335 -9.889 -0.006 1.00 52.75 170 GLY A CA 1
ATOM 1277 C C . GLY A 1 170 ? 22.867 -10.304 -0.172 1.00 52.75 170 GLY A C 1
ATOM 1278 O O . GLY A 1 170 ? 21.971 -9.498 0.070 1.00 52.75 170 GLY A O 1
ATOM 1279 N N . THR A 1 171 ? 22.584 -11.538 -0.598 1.00 54.31 171 THR A N 1
ATOM 1280 C CA . THR A 1 171 ? 21.301 -11.837 -1.272 1.00 54.31 171 THR A CA 1
ATOM 1281 C C . THR A 1 171 ? 20.356 -12.740 -0.473 1.00 54.31 171 THR A C 1
ATOM 1283 O O . THR A 1 171 ? 19.147 -12.507 -0.451 1.00 54.31 171 THR A O 1
ATOM 1286 N N . LYS A 1 172 ? 20.876 -13.737 0.253 1.00 52.22 172 LYS A N 1
ATOM 1287 C CA . LYS A 1 172 ? 20.045 -14.751 0.938 1.00 52.22 172 LYS A CA 1
ATOM 1288 C C . LYS A 1 172 ? 19.369 -14.240 2.220 1.00 52.22 172 LYS A C 1
ATOM 1290 O O . LYS A 1 172 ? 18.234 -14.622 2.516 1.00 52.22 172 LYS A O 1
ATOM 1295 N N . ASP A 1 173 ? 20.018 -13.333 2.947 1.00 56.53 173 ASP A N 1
ATOM 1296 C CA . ASP A 1 173 ? 19.468 -12.763 4.186 1.00 56.53 173 ASP A CA 1
ATOM 1297 C C . ASP A 1 173 ? 18.376 -11.711 3.924 1.00 56.53 173 ASP A C 1
ATOM 1299 O O . ASP A 1 173 ? 17.472 -11.526 4.740 1.00 56.53 173 ASP A O 1
ATOM 1303 N N . SER A 1 174 ? 18.401 -11.048 2.763 1.00 62.78 174 SER A N 1
ATOM 1304 C CA . SER A 1 174 ? 17.446 -9.986 2.417 1.00 62.78 174 SER A CA 1
ATOM 1305 C C . SER A 1 174 ? 16.048 -10.537 2.101 1.00 62.78 174 SER A C 1
ATOM 1307 O O . SER A 1 174 ? 15.055 -10.101 2.693 1.00 62.78 174 SER A O 1
ATOM 1309 N N . ALA A 1 175 ? 15.961 -11.559 1.241 1.00 65.75 175 ALA A N 1
ATOM 1310 C CA . ALA A 1 175 ? 14.685 -12.160 0.842 1.00 65.75 175 ALA A CA 1
ATOM 1311 C C . ALA A 1 175 ? 13.973 -12.853 2.020 1.00 65.75 175 ALA A C 1
ATOM 1313 O O . ALA A 1 175 ? 12.767 -12.686 2.225 1.00 65.75 175 ALA A O 1
ATOM 1314 N N . THR A 1 176 ? 14.730 -13.570 2.857 1.00 70.56 176 THR A N 1
ATOM 1315 C CA . THR A 1 176 ? 14.208 -14.229 4.066 1.00 70.56 176 THR A CA 1
ATOM 1316 C C . THR A 1 176 ? 13.725 -13.216 5.108 1.00 70.56 176 THR A C 1
ATOM 1318 O O . THR A 1 176 ? 12.662 -13.399 5.709 1.00 70.56 176 THR A O 1
ATOM 1321 N N . THR A 1 177 ? 14.443 -12.102 5.275 1.00 78.94 177 THR A N 1
ATOM 1322 C CA . THR A 1 177 ? 14.035 -11.003 6.161 1.00 78.94 177 THR A CA 1
ATOM 1323 C C . THR A 1 177 ? 12.760 -10.321 5.668 1.00 78.94 177 THR A C 1
ATOM 1325 O O . THR A 1 177 ? 11.850 -10.073 6.462 1.00 78.94 177 THR A O 1
ATOM 1328 N N . LYS A 1 178 ? 12.647 -10.058 4.361 1.00 80.12 178 LYS A N 1
ATOM 1329 C CA . LYS A 1 178 ? 11.473 -9.408 3.764 1.00 80.12 178 LYS A CA 1
ATOM 1330 C C . LYS A 1 178 ? 10.231 -10.307 3.821 1.00 80.12 178 LYS A C 1
ATOM 1332 O O . LYS A 1 178 ? 9.160 -9.836 4.200 1.00 80.12 178 LYS A O 1
ATOM 1337 N N . ALA A 1 179 ? 10.380 -11.610 3.575 1.00 82.38 179 ALA A N 1
ATOM 1338 C CA . ALA A 1 179 ? 9.302 -12.587 3.750 1.00 82.38 179 ALA A CA 1
ATOM 1339 C C . ALA A 1 179 ? 8.805 -12.653 5.206 1.00 82.38 179 ALA A C 1
ATOM 1341 O O . ALA A 1 179 ? 7.599 -12.626 5.456 1.00 82.38 179 ALA A O 1
ATOM 1342 N N . ARG A 1 180 ? 9.726 -12.658 6.179 1.00 86.06 180 ARG A N 1
ATOM 1343 C CA . ARG A 1 180 ? 9.379 -12.629 7.606 1.00 86.06 180 ARG A CA 1
ATOM 1344 C C . ARG A 1 180 ? 8.672 -11.330 8.002 1.00 86.06 180 ARG A C 1
ATOM 1346 O O . ARG A 1 180 ? 7.695 -11.375 8.748 1.00 86.06 180 ARG A O 1
ATOM 1353 N N . ARG A 1 181 ? 9.140 -10.180 7.502 1.00 87.50 181 ARG A N 1
ATOM 1354 C CA . ARG A 1 181 ? 8.498 -8.873 7.726 1.00 87.50 181 ARG A CA 1
ATOM 1355 C C . ARG A 1 181 ? 7.067 -8.875 7.191 1.00 87.50 181 ARG A C 1
ATOM 1357 O O . ARG A 1 181 ? 6.162 -8.427 7.891 1.00 87.50 181 ARG A O 1
ATOM 1364 N N . ARG A 1 182 ? 6.848 -9.473 6.018 1.00 89.00 182 ARG A N 1
ATOM 1365 C CA . ARG A 1 182 ? 5.513 -9.645 5.439 1.00 89.00 182 ARG A CA 1
ATOM 1366 C C . ARG A 1 182 ? 4.599 -10.512 6.285 1.00 89.00 182 ARG A C 1
ATOM 1368 O O . ARG A 1 182 ? 3.452 -10.145 6.522 1.00 89.00 182 ARG A O 1
ATOM 1375 N N . GLU A 1 183 ? 5.086 -11.657 6.747 1.00 89.50 183 GLU A N 1
ATOM 1376 C CA . GLU A 1 183 ? 4.305 -12.542 7.612 1.00 89.50 183 GLU A CA 1
ATOM 1377 C C . GLU A 1 183 ? 3.878 -11.816 8.898 1.00 89.50 183 GLU A C 1
ATOM 1379 O O . GLU A 1 183 ? 2.708 -11.846 9.291 1.00 89.50 183 GLU A O 1
ATOM 1384 N N . GLN A 1 184 ? 4.801 -11.071 9.507 1.00 91.06 184 GLN A N 1
ATOM 1385 C CA . GLN A 1 184 ? 4.511 -10.232 10.666 1.00 91.06 184 GLN A CA 1
ATOM 1386 C C . GLN A 1 184 ? 3.477 -9.144 10.339 1.00 91.06 184 GLN A C 1
ATOM 1388 O O . GLN A 1 184 ? 2.504 -9.005 11.073 1.00 91.06 184 GLN A O 1
ATOM 1393 N N . ALA A 1 185 ? 3.613 -8.431 9.221 1.00 91.56 185 ALA A N 1
ATOM 1394 C CA . ALA A 1 185 ? 2.646 -7.416 8.798 1.00 91.56 185 ALA A CA 1
ATOM 1395 C C . ALA A 1 185 ? 1.246 -8.000 8.512 1.00 91.56 185 ALA A C 1
ATOM 1397 O O . ALA A 1 185 ? 0.226 -7.408 8.859 1.00 91.56 185 ALA A O 1
ATOM 1398 N N . MET A 1 186 ? 1.169 -9.193 7.920 1.00 90.44 186 MET A N 1
ATOM 1399 C CA . MET A 1 186 ? -0.101 -9.876 7.652 1.00 90.44 186 MET A CA 1
ATOM 1400 C C . MET A 1 186 ? -0.791 -10.340 8.936 1.00 90.44 186 MET A C 1
ATOM 1402 O O . MET A 1 186 ? -2.012 -10.232 9.065 1.00 90.44 186 MET A O 1
ATOM 1406 N N . THR A 1 187 ? -0.023 -10.858 9.896 1.00 93.25 187 THR A N 1
ATOM 1407 C CA . THR A 1 187 ? -0.566 -11.268 11.200 1.00 93.25 187 THR A CA 1
ATOM 1408 C C . THR A 1 187 ? -1.057 -10.074 12.013 1.00 93.25 187 THR A C 1
ATOM 1410 O O . THR A 1 187 ? -2.139 -10.148 12.597 1.00 93.25 187 THR A O 1
ATOM 1413 N N . THR A 1 188 ? -0.331 -8.953 12.004 1.00 93.12 188 THR A N 1
ATOM 1414 C CA . THR A 1 188 ? -0.781 -7.724 12.670 1.00 93.12 188 THR A CA 1
ATOM 1415 C C . THR A 1 188 ? -2.015 -7.133 11.994 1.00 93.12 188 THR A C 1
ATOM 1417 O O . THR A 1 188 ? -2.943 -6.748 12.701 1.00 93.12 188 THR A O 1
ATOM 1420 N N . LEU A 1 189 ? -2.084 -7.126 10.656 1.00 93.62 189 LEU A N 1
ATOM 1421 C CA . LEU A 1 189 ? -3.267 -6.680 9.914 1.00 93.62 189 LEU A CA 1
ATOM 1422 C C . LEU A 1 189 ? -4.514 -7.485 10.305 1.00 93.62 189 LEU A C 1
ATOM 1424 O O . LEU A 1 189 ? -5.529 -6.890 10.660 1.00 93.62 189 LEU A O 1
ATOM 1428 N N . ARG A 1 190 ? -4.421 -8.823 10.312 1.00 93.38 190 ARG A N 1
ATOM 1429 C CA . ARG A 1 190 ? -5.528 -9.700 10.739 1.00 93.38 190 ARG A CA 1
ATOM 1430 C C . ARG A 1 190 ? -5.953 -9.421 12.179 1.00 93.38 190 ARG A C 1
ATOM 1432 O O . ARG A 1 190 ? -7.139 -9.272 12.446 1.00 93.38 190 ARG A O 1
ATOM 1439 N N . GLY A 1 191 ? -4.993 -9.276 13.093 1.00 94.25 191 GLY A N 1
ATOM 1440 C CA . GLY A 1 191 ? -5.296 -8.959 14.488 1.00 94.25 191 GLY A CA 1
ATOM 1441 C C . GLY A 1 191 ? -5.979 -7.597 14.661 1.00 94.25 191 GLY A C 1
ATOM 1442 O O . GLY A 1 191 ? -6.871 -7.451 15.494 1.00 94.25 191 GLY A O 1
ATOM 1443 N N . LEU A 1 192 ? -5.596 -6.588 13.874 1.00 94.00 192 LEU A N 1
ATOM 1444 C CA . LEU A 1 192 ? -6.241 -5.270 13.888 1.00 94.00 192 LEU A CA 1
ATOM 1445 C C . LEU A 1 192 ? -7.658 -5.315 13.308 1.00 94.00 192 LEU A C 1
ATOM 1447 O O . LEU A 1 192 ? -8.548 -4.654 13.838 1.00 94.00 192 LEU A O 1
ATOM 1451 N N . GLU A 1 193 ? -7.878 -6.110 12.264 1.00 93.25 193 GLU A N 1
ATOM 1452 C CA . GLU A 1 193 ? -9.192 -6.329 11.658 1.00 93.25 193 GLU A CA 1
ATOM 1453 C C . GLU A 1 193 ? -10.160 -7.024 12.626 1.00 93.25 193 GLU A C 1
ATOM 1455 O O . GLU A 1 193 ? -11.280 -6.552 12.824 1.00 93.25 193 GLU A O 1
ATOM 1460 N N . GLU A 1 194 ? -9.712 -8.082 13.306 1.00 93.44 194 GLU A N 1
ATOM 1461 C CA . GLU A 1 194 ? -10.495 -8.774 14.338 1.00 93.44 194 GLU A CA 1
ATOM 1462 C C . GLU A 1 194 ? -10.878 -7.830 15.485 1.00 93.44 194 GLU A C 1
ATOM 1464 O O . GLU A 1 194 ? -12.034 -7.794 15.915 1.00 93.44 194 GLU A O 1
ATOM 1469 N N . ARG A 1 195 ? -9.924 -7.014 15.952 1.00 93.75 195 ARG A N 1
ATOM 1470 C CA . ARG A 1 195 ? -10.167 -6.005 16.994 1.00 93.75 195 ARG A CA 1
ATOM 1471 C C . ARG A 1 195 ? -11.165 -4.946 16.535 1.00 93.75 195 ARG A C 1
ATOM 1473 O O . ARG A 1 195 ? -12.078 -4.610 17.287 1.00 93.75 195 ARG A O 1
ATOM 1480 N N . LEU A 1 196 ? -11.033 -4.446 15.306 1.00 92.06 196 LEU A N 1
ATOM 1481 C CA . LEU A 1 196 ? -11.965 -3.472 14.737 1.00 92.06 196 LEU A CA 1
ATOM 1482 C C . LEU A 1 196 ? -13.379 -4.057 14.620 1.00 92.06 196 LEU A C 1
ATOM 1484 O O . LEU A 1 196 ? -14.342 -3.414 15.036 1.00 92.06 196 LEU A O 1
ATOM 1488 N N . SER A 1 197 ? -13.501 -5.292 14.130 1.00 91.12 197 SER A N 1
ATOM 1489 C CA . SER A 1 197 ? -14.770 -6.022 14.045 1.00 91.12 197 SER A CA 1
ATOM 1490 C C . SER A 1 197 ? -15.426 -6.191 15.418 1.00 91.12 197 SER A C 1
ATOM 1492 O O . SER A 1 197 ? -16.611 -5.895 15.583 1.00 91.12 197 SER A O 1
ATOM 1494 N N . ALA A 1 198 ? -14.651 -6.568 16.439 1.00 90.25 198 ALA A N 1
ATOM 1495 C CA . ALA A 1 198 ? -15.151 -6.696 17.805 1.00 90.25 198 ALA A CA 1
ATOM 1496 C C . ALA A 1 198 ? -15.698 -5.366 18.349 1.00 90.25 198 ALA A C 1
ATOM 1498 O O . ALA A 1 198 ? -16.759 -5.347 18.976 1.00 90.25 198 ALA A O 1
ATOM 1499 N N . VAL A 1 199 ? -15.022 -4.243 18.079 1.00 88.69 199 VAL A N 1
ATOM 1500 C CA . VAL A 1 199 ? -15.501 -2.917 18.496 1.00 88.69 199 VAL A CA 1
ATOM 1501 C C . VAL A 1 199 ? -16.790 -2.527 17.764 1.00 88.69 199 VAL A C 1
ATOM 1503 O O . VAL A 1 199 ? -17.725 -2.019 18.385 1.00 88.69 199 VAL A O 1
ATOM 1506 N N . LEU A 1 200 ? -16.886 -2.797 16.461 1.00 86.81 200 LEU A N 1
ATOM 1507 C CA . LEU A 1 200 ? -18.105 -2.542 15.689 1.00 86.81 200 LEU A CA 1
ATOM 1508 C C . LEU A 1 200 ? -19.293 -3.364 16.209 1.00 86.81 200 LEU A C 1
ATOM 1510 O O . LEU A 1 200 ? -20.385 -2.820 16.383 1.00 86.81 200 LEU A O 1
ATOM 1514 N N . GLN A 1 201 ? -19.070 -4.639 16.542 1.00 85.31 201 GLN A N 1
ATOM 1515 C CA . GLN A 1 201 ? -20.082 -5.509 17.146 1.00 85.31 201 GLN A CA 1
ATOM 1516 C C . GLN A 1 201 ? -20.526 -5.014 18.526 1.00 85.31 201 GLN A C 1
ATOM 1518 O O . GLN A 1 201 ? -21.726 -4.988 18.801 1.00 85.31 201 GLN A O 1
ATOM 1523 N N . GLN A 1 202 ? -19.591 -4.573 19.377 1.00 83.88 202 GLN A N 1
ATOM 1524 C CA . GLN A 1 202 ? -19.913 -3.984 20.686 1.00 83.88 202 GLN A CA 1
ATOM 1525 C C . GLN A 1 202 ? -20.831 -2.760 20.562 1.00 83.88 202 GLN A C 1
ATOM 1527 O O . GLN A 1 202 ? -21.671 -2.533 21.432 1.00 83.88 202 GLN A O 1
ATOM 1532 N N . LEU A 1 203 ? -20.700 -2.005 19.469 1.00 80.50 203 LEU A N 1
ATOM 1533 C CA . LEU A 1 203 ? -21.504 -0.818 19.172 1.00 80.50 203 LEU A CA 1
ATOM 1534 C C . LEU A 1 203 ? -22.767 -1.113 18.348 1.00 80.50 203 LEU A C 1
ATOM 1536 O O . LEU A 1 203 ? -23.524 -0.190 18.047 1.00 80.50 203 LEU A O 1
ATOM 1540 N N . GLY A 1 204 ? -23.009 -2.374 17.976 1.00 79.25 204 GLY A N 1
ATOM 1541 C CA . GLY A 1 204 ? -24.151 -2.774 17.150 1.00 79.25 204 GLY A CA 1
ATOM 1542 C C . GLY A 1 204 ? -24.096 -2.253 15.709 1.00 79.25 204 GLY A C 1
ATOM 1543 O O . GLY A 1 204 ? -25.130 -2.175 15.046 1.00 79.25 204 GLY A O 1
ATOM 1544 N N . LEU A 1 205 ? -22.911 -1.876 15.219 1.00 78.06 205 LEU A N 1
ATOM 1545 C CA . LEU A 1 205 ? -22.696 -1.395 13.856 1.00 78.06 205 LEU A CA 1
ATOM 1546 C C . LEU A 1 205 ? -22.417 -2.591 12.939 1.00 78.06 205 LEU A C 1
ATOM 1548 O O . LEU A 1 205 ? -21.333 -3.169 12.964 1.00 78.06 205 LEU A O 1
ATOM 1552 N N . ALA A 1 206 ? -23.395 -2.964 12.115 1.00 67.06 206 ALA A N 1
ATOM 1553 C CA . ALA A 1 206 ? -23.232 -4.002 11.099 1.00 67.06 206 ALA A CA 1
ATOM 1554 C C . ALA A 1 206 ? -22.583 -3.410 9.834 1.00 67.06 206 ALA A C 1
ATOM 1556 O O . ALA A 1 206 ? -23.270 -3.084 8.868 1.00 67.06 206 ALA A O 1
ATOM 1557 N N . ILE A 1 207 ? -21.262 -3.223 9.866 1.00 73.25 207 ILE A N 1
ATOM 1558 C CA . ILE A 1 207 ? -20.458 -2.860 8.692 1.00 73.25 207 ILE A CA 1
ATOM 1559 C C . ILE A 1 207 ? -19.718 -4.121 8.243 1.00 73.25 207 ILE A C 1
ATOM 1561 O O . ILE A 1 207 ? -18.956 -4.689 9.025 1.00 73.25 207 ILE A O 1
ATOM 1565 N N . SER A 1 208 ? -19.947 -4.568 7.006 1.00 70.69 208 SER A N 1
ATOM 1566 C CA . SER A 1 208 ? -19.142 -5.638 6.410 1.00 70.69 208 SER A CA 1
ATOM 1567 C C . SER A 1 208 ? -17.724 -5.129 6.164 1.00 70.69 208 SER A C 1
ATOM 1569 O O . SER A 1 208 ? -17.538 -4.095 5.526 1.00 70.69 208 SER A O 1
ATOM 1571 N N . LEU A 1 209 ? -16.741 -5.851 6.699 1.00 68.00 209 LEU A N 1
ATOM 1572 C CA . LEU A 1 209 ? -15.307 -5.594 6.516 1.00 68.00 209 LEU A CA 1
ATOM 1573 C C . LEU A 1 209 ? -14.719 -6.382 5.327 1.00 68.00 209 LEU A C 1
ATOM 1575 O O . LEU A 1 209 ? -13.543 -6.217 5.014 1.00 68.00 209 LEU A O 1
ATOM 1579 N N . GLU A 1 210 ? -15.532 -7.219 4.676 1.00 56.72 210 GLU A N 1
ATOM 1580 C CA . GLU A 1 210 ? -15.172 -8.032 3.509 1.00 56.72 210 GLU A CA 1
ATOM 1581 C C . GLU A 1 210 ? -15.627 -7.337 2.208 1.00 56.72 210 GLU A C 1
ATOM 1583 O O . GLU A 1 210 ? -16.767 -6.867 2.138 1.00 56.72 210 GLU A O 1
ATOM 1588 N N . ASP A 1 211 ? -14.724 -7.276 1.217 1.00 45.88 211 ASP A N 1
ATOM 1589 C CA . ASP A 1 211 ? -15.000 -6.946 -0.198 1.00 45.88 211 ASP A CA 1
ATOM 1590 C C . ASP A 1 211 ? -15.525 -8.186 -0.949 1.00 45.88 211 ASP A C 1
ATOM 1592 O O . ASP A 1 211 ? -14.955 -9.286 -0.741 1.00 45.88 211 ASP A O 1
#

pLDDT: mean 75.98, std 15.69, range [41.44, 95.12]

Radius of gyration: 33.43 Å; chains: 1; bounding box: 83×57×97 Å

InterPro domains:
  IPR019191 Essential protein Yae1, N-terminal [PF09811] (32-71)
  IPR038881 Yae1-like [PTHR18829] (3-171)